Protein AF-A0AAV6C3M1-F1 (afdb_monomer)

pLDDT: mean 70.09, std 17.49, range [30.2, 96.94]

Foldseek 3Di:
DDLVVLVVCCVVCVPDDCDPVNVVVCVVDVVSVVVNVVSVVVVVVVVVDPPDDPPDVVVVVVVVVVCVVVVVDDDDPPPPDPVVVVVVVVVPDPPPVPPVVVVVVVVVVVVVVVDVVDDDDDDDDDDDDPDDDDPPVVLVVVLVVLVVVLLVLCPVPDPVVSVVVVVVLVVLVVVLVVLVVVCVVPVVPPVSVVVNVVSSVVSVVVSVVSVVVSVVVPD

Solvent-accessible surface area (backbone atoms only — not comparable to full-atom values): 13354 Å² total; per-residue (Å²): 135,53,74,68,58,51,52,50,48,54,71,77,39,77,85,52,81,83,49,74,67,56,53,56,46,44,75,73,29,68,68,61,35,52,53,53,50,51,55,50,49,51,54,56,55,59,69,70,50,74,86,68,80,75,74,59,70,66,58,55,52,50,51,49,54,51,36,42,74,71,61,77,46,74,78,81,79,78,72,78,56,73,71,63,59,56,58,57,60,65,74,65,62,85,84,68,69,70,65,60,54,56,55,52,51,56,53,50,56,59,52,51,69,56,50,80,75,55,87,78,92,86,79,83,88,82,80,74,82,80,70,80,77,71,54,73,67,58,56,48,52,53,52,53,56,51,50,56,56,51,57,57,64,42,67,83,49,60,71,68,60,48,53,50,51,54,52,57,49,53,52,54,52,50,52,48,53,51,35,53,51,51,26,70,76,38,74,86,39,64,67,45,49,51,56,40,52,52,50,51,52,52,52,53,51,52,50,52,55,53,49,54,55,53,64,70,73,74,123

Secondary structure (DSSP, 8-state):
--HHHHHHHHHH-TTS---HHHHHHHHH-HHHHHHHHHHHHHHHHHHTS----PPPHHHHHHHHHHHHHTTSS--------HHHHHHHHHTT--SSHHHHHHHHHHHHHHHHHHHTTS------------PPPPPHHHHHHHHHHHHHHHHHHGGGS-HHHHHHHHHHHHHHHHHHHHHHHHHHH-TT-HHHHHHHHHHHHHHHHHHHHHHHHHHHT--

Radius of gyration: 33.25 Å; Cα contacts (8 Å, |Δi|>4): 56; chains: 1; bounding box: 81×59×64 Å

Structure (mmCIF, N/CA/C/O backbone):
data_AF-A0AAV6C3M1-F1
#
_entry.id   AF-A0AAV6C3M1-F1
#
loop_
_atom_site.group_PDB
_atom_site.id
_atom_site.type_symbol
_atom_site.label_atom_id
_atom_site.label_alt_id
_atom_site.label_comp_id
_atom_site.label_asym_id
_atom_site.label_entity_id
_atom_site.label_seq_id
_atom_site.pdbx_PDB_ins_code
_atom_site.Cartn_x
_atom_site.Cartn_y
_atom_site.Cartn_z
_atom_site.occupancy
_atom_site.B_iso_or_equiv
_atom_site.auth_seq_id
_atom_site.auth_comp_id
_atom_site.auth_asym_id
_atom_site.auth_atom_id
_atom_site.pdbx_PDB_model_num
ATOM 1 N N . MET A 1 1 ? -10.739 16.816 27.706 1.00 87.69 1 MET A N 1
ATOM 2 C CA . MET A 1 1 ? -10.634 16.807 26.234 1.00 87.69 1 MET A CA 1
ATOM 3 C C . MET A 1 1 ? -11.999 16.916 25.587 1.00 87.69 1 MET A C 1
ATOM 5 O O . MET A 1 1 ? -12.980 16.420 26.148 1.00 87.69 1 MET A O 1
ATOM 9 N N . SER A 1 2 ? -12.044 17.543 24.417 1.00 93.38 2 SER A N 1
ATOM 10 C CA . SER A 1 2 ? -13.239 17.580 23.564 1.00 93.38 2 SER A CA 1
ATOM 11 C C . SER A 1 2 ? -13.333 16.339 22.661 1.00 93.38 2 SER A C 1
ATOM 13 O O . SER A 1 2 ? -12.335 15.660 22.430 1.00 93.38 2 SER A O 1
ATOM 15 N N . CYS A 1 3 ? -14.517 16.048 22.108 1.00 94.31 3 CYS A N 1
ATOM 16 C CA . CYS A 1 3 ? -14.676 14.944 21.151 1.00 94.31 3 CYS A CA 1
ATOM 17 C C . CYS A 1 3 ? -13.840 15.154 19.878 1.00 94.31 3 CYS A C 1
ATOM 19 O O . CYS A 1 3 ? -13.324 14.196 19.317 1.00 94.31 3 CYS A O 1
ATOM 21 N N . HIS A 1 4 ? -13.710 16.400 19.410 1.00 94.69 4 HIS A N 1
ATOM 22 C CA . HIS A 1 4 ? -12.916 16.714 18.219 1.00 94.69 4 HIS A CA 1
ATOM 23 C C . HIS A 1 4 ? -11.427 16.427 18.444 1.00 94.69 4 HIS A C 1
ATOM 25 O O . HIS A 1 4 ? -10.781 15.787 17.622 1.00 94.69 4 HIS A O 1
ATOM 31 N N . GLU A 1 5 ? -10.913 16.839 19.599 1.00 92.62 5 GLU A N 1
ATOM 32 C CA . GLU A 1 5 ? -9.534 16.592 20.014 1.00 92.62 5 GLU A CA 1
ATOM 33 C C . GLU A 1 5 ? -9.231 15.093 20.117 1.00 92.62 5 GLU A C 1
ATOM 35 O O . GLU A 1 5 ? -8.238 14.632 19.560 1.00 92.62 5 GLU A O 1
ATOM 40 N N . LEU A 1 6 ? -10.131 14.308 20.721 1.00 92.31 6 LEU A N 1
ATOM 41 C CA . LEU A 1 6 ? -9.971 12.856 20.779 1.00 92.31 6 LEU A CA 1
ATOM 42 C C . LEU A 1 6 ? -9.975 12.212 19.385 1.00 92.31 6 LEU A C 1
ATOM 44 O O . LEU A 1 6 ? -9.141 11.355 19.108 1.00 92.31 6 LEU A O 1
ATOM 48 N N . LYS A 1 7 ? -10.890 12.620 18.499 1.00 92.06 7 LYS A N 1
ATOM 49 C CA . LYS A 1 7 ? -10.949 12.103 17.121 1.00 92.06 7 LYS A CA 1
ATOM 50 C C . LYS A 1 7 ? -9.660 12.388 16.348 1.00 92.06 7 LYS A C 1
ATOM 52 O O . LYS A 1 7 ? -9.195 11.518 15.613 1.00 92.06 7 LYS A O 1
ATOM 57 N N . ASN A 1 8 ? -9.067 13.566 16.544 1.00 91.62 8 ASN A N 1
ATOM 58 C CA . ASN A 1 8 ? -7.784 13.911 15.932 1.00 91.62 8 ASN A CA 1
ATOM 59 C C . ASN A 1 8 ? -6.653 13.023 16.462 1.00 91.62 8 ASN A C 1
ATOM 61 O O . ASN A 1 8 ? -5.884 12.506 15.656 1.00 91.62 8 ASN A O 1
ATOM 65 N N . ILE A 1 9 ? -6.592 12.796 17.780 1.00 91.00 9 ILE A N 1
ATOM 66 C CA . ILE A 1 9 ? -5.599 11.898 18.395 1.00 91.00 9 ILE A CA 1
ATOM 67 C C . ILE A 1 9 ? -5.739 10.480 17.828 1.00 91.00 9 ILE A C 1
ATOM 69 O O . ILE A 1 9 ? -4.762 9.919 17.346 1.00 91.00 9 ILE A O 1
ATOM 73 N N . LEU A 1 10 ? -6.960 9.931 17.800 1.00 88.94 10 LEU A N 1
ATOM 74 C CA . LEU A 1 10 ? -7.223 8.586 17.271 1.00 88.94 10 LEU A CA 1
ATOM 75 C C . LEU A 1 10 ? -6.860 8.436 15.783 1.00 88.94 10 LEU A C 1
ATOM 77 O O . LEU A 1 10 ? -6.509 7.341 15.358 1.00 88.94 10 LEU A O 1
ATOM 81 N N . SER A 1 11 ? -6.949 9.514 14.997 1.00 86.12 11 SER A N 1
ATOM 82 C CA . SER A 1 11 ? -6.646 9.485 13.558 1.00 86.12 11 SER A CA 1
ATOM 83 C C . SER A 1 11 ? -5.152 9.639 13.255 1.00 86.12 11 SER A C 1
ATOM 85 O O . SER A 1 11 ? -4.669 9.055 12.291 1.00 86.12 11 SER A O 1
ATOM 87 N N . GLN A 1 12 ? -4.426 10.443 14.040 1.00 86.75 12 GLN A N 1
ATOM 88 C CA . GLN A 1 12 ? -2.993 10.694 13.831 1.00 86.75 12 GLN A CA 1
ATOM 89 C C . GLN A 1 12 ? -2.116 9.612 14.463 1.00 86.75 12 GLN A C 1
ATOM 91 O O . GLN A 1 12 ? -1.088 9.246 13.900 1.00 86.75 12 GLN A O 1
ATOM 96 N N . GLU A 1 13 ? -2.528 9.093 15.619 1.00 83.88 13 GLU A N 1
ATOM 97 C CA . GLU A 1 13 ? -1.772 8.110 16.391 1.00 83.88 13 GLU A CA 1
ATOM 98 C C . GLU A 1 13 ? -2.655 6.895 16.725 1.00 83.88 13 GLU A C 1
ATOM 100 O O . GLU A 1 13 ? -2.994 6.671 17.891 1.00 83.88 13 GLU A O 1
ATOM 105 N N . PRO A 1 14 ? -3.025 6.067 15.728 1.00 71.38 14 PRO A N 1
ATOM 106 C CA . PRO A 1 14 ? -3.835 4.866 15.962 1.00 71.38 14 PRO A CA 1
ATOM 107 C C . PRO A 1 14 ? -3.131 3.838 16.871 1.00 71.38 14 PRO A C 1
ATOM 109 O O . PRO A 1 14 ? -3.787 3.016 17.513 1.00 71.38 14 PRO A O 1
ATOM 112 N N . ASP A 1 15 ? -1.798 3.913 16.950 1.00 72.12 15 ASP A N 1
ATOM 113 C CA . ASP A 1 15 ? -0.928 3.080 17.788 1.00 72.12 15 ASP A CA 1
ATOM 114 C C . ASP A 1 15 ? -0.424 3.790 19.049 1.00 72.12 15 ASP A C 1
ATOM 116 O O . ASP A 1 15 ? 0.362 3.227 19.815 1.00 72.12 15 ASP A O 1
ATOM 120 N N . GLY A 1 16 ? -0.858 5.033 19.267 1.00 76.38 16 GLY A N 1
ATOM 121 C CA . GLY A 1 16 ? -0.428 5.838 20.398 1.00 76.38 16 GLY A CA 1
ATOM 122 C C . GLY A 1 16 ? -0.811 5.203 21.735 1.00 76.38 16 GLY A C 1
ATOM 123 O O . GLY A 1 16 ? -1.853 4.559 21.889 1.00 76.38 16 GLY A O 1
ATOM 124 N N . ALA A 1 17 ? 0.028 5.409 22.751 1.00 75.56 17 ALA A N 1
ATOM 125 C CA . ALA A 1 17 ? -0.286 4.966 24.101 1.00 75.56 17 ALA A CA 1
ATOM 126 C C . ALA A 1 17 ? -1.555 5.677 24.603 1.00 75.56 17 ALA A C 1
ATOM 128 O O . ALA A 1 17 ? -1.580 6.900 24.745 1.00 75.56 17 ALA A O 1
ATOM 129 N N . MET A 1 18 ? -2.608 4.914 24.924 1.00 79.06 18 MET A N 1
ATOM 130 C CA . MET A 1 18 ? -3.839 5.493 25.468 1.00 79.06 18 MET A CA 1
ATOM 131 C C . MET A 1 18 ? -3.563 6.173 26.809 1.00 79.06 18 MET A C 1
ATOM 133 O O . MET A 1 18 ? -3.352 5.502 27.826 1.00 79.06 18 MET A O 1
ATOM 137 N N . THR A 1 19 ? -3.594 7.503 26.820 1.00 88.56 19 THR A N 1
ATOM 138 C CA . THR A 1 19 ? -3.422 8.302 28.035 1.00 88.56 19 THR A CA 1
ATOM 139 C C . THR A 1 19 ? -4.628 8.146 28.966 1.00 88.56 19 THR A C 1
ATOM 141 O O . THR A 1 19 ? -5.719 7.725 28.568 1.00 88.56 19 THR A O 1
ATOM 144 N N . MET A 1 20 ? -4.455 8.486 30.246 1.00 87.88 20 MET A N 1
ATOM 145 C CA . MET A 1 20 ? -5.546 8.413 31.227 1.00 87.88 20 MET A CA 1
ATOM 146 C C . MET A 1 20 ? -6.716 9.338 30.861 1.00 87.88 20 MET A C 1
ATOM 148 O O . MET A 1 20 ? -7.871 9.010 31.124 1.00 87.88 20 MET A O 1
ATOM 152 N N . GLU A 1 21 ? -6.429 10.476 30.232 1.00 89.06 21 GLU A N 1
ATOM 153 C CA . GLU A 1 21 ? -7.452 11.416 29.784 1.00 89.06 21 GLU A CA 1
ATOM 154 C C . GLU A 1 21 ? -8.320 10.817 28.671 1.00 89.06 21 GLU A C 1
ATOM 156 O O . GLU A 1 21 ? -9.540 10.991 28.694 1.00 89.06 21 GLU A O 1
ATOM 161 N N . VAL A 1 22 ? -7.711 10.072 27.736 1.00 90.75 22 VAL A N 1
ATOM 162 C CA . VAL A 1 22 ? -8.424 9.408 26.629 1.00 90.75 22 VAL A CA 1
ATOM 163 C C . VAL A 1 22 ? -9.400 8.377 27.182 1.00 90.75 22 VAL A C 1
ATOM 165 O O . VAL A 1 22 ? -10.576 8.384 26.819 1.00 90.75 22 VAL A O 1
ATOM 168 N N . ARG A 1 23 ? -8.954 7.552 28.139 1.00 91.12 23 ARG A N 1
ATOM 169 C CA . ARG A 1 23 ? -9.819 6.548 28.782 1.00 91.12 23 ARG A CA 1
ATOM 170 C C . ARG A 1 23 ? -11.020 7.186 29.474 1.00 91.12 23 ARG A C 1
ATOM 172 O O . ARG A 1 23 ? -12.145 6.758 29.237 1.00 91.12 23 ARG A O 1
ATOM 179 N N . LYS A 1 24 ? -10.802 8.263 30.240 1.00 93.69 24 LYS A N 1
ATOM 180 C CA . LYS A 1 24 ? -11.894 8.998 30.902 1.00 93.69 24 LYS A CA 1
ATOM 181 C C . LYS A 1 24 ? -12.935 9.518 29.910 1.00 93.69 24 LYS A C 1
ATOM 183 O O . LYS A 1 24 ? -14.127 9.490 30.202 1.00 93.69 24 LYS A O 1
ATOM 188 N N . HIS A 1 25 ? -12.513 9.993 28.738 1.00 94.94 25 HIS A N 1
ATOM 189 C CA . HIS A 1 25 ? -13.459 10.448 27.722 1.00 94.94 25 HIS A CA 1
ATOM 190 C C . HIS A 1 25 ? -14.230 9.281 27.087 1.00 94.94 25 HIS A C 1
ATOM 192 O O . HIS A 1 25 ? -15.443 9.381 26.913 1.00 94.94 25 HIS A O 1
ATOM 198 N N . LEU A 1 26 ? -13.564 8.164 26.781 1.00 93.25 26 LEU A N 1
ATOM 199 C CA . LEU A 1 26 ? -14.212 6.969 26.220 1.00 93.25 26 LEU A CA 1
ATOM 200 C C . LEU A 1 26 ? -15.230 6.338 27.189 1.00 93.25 26 LEU A C 1
ATOM 202 O O . LEU A 1 26 ? -16.246 5.786 26.758 1.00 93.25 26 LEU A O 1
ATOM 206 N N . GLU A 1 27 ? -15.011 6.455 28.498 1.00 94.81 27 GLU A N 1
ATOM 207 C CA . GLU A 1 27 ? -15.988 6.066 29.525 1.00 94.81 27 GLU A CA 1
ATOM 208 C C . GLU A 1 27 ? -17.232 6.972 29.514 1.00 94.81 27 GLU A C 1
ATOM 210 O O . GLU A 1 27 ? -18.347 6.486 29.710 1.00 94.81 27 GLU A O 1
ATOM 215 N N . GLY A 1 28 ? -17.067 8.265 29.217 1.00 94.81 28 GLY A N 1
ATOM 216 C CA . GLY A 1 28 ? -18.144 9.261 29.238 1.00 94.81 28 GLY A CA 1
ATOM 217 C C . GLY A 1 28 ? -18.877 9.500 27.911 1.00 94.81 28 GLY A C 1
ATOM 218 O O . GLY A 1 28 ? -19.977 10.045 27.928 1.00 94.81 28 GLY A O 1
ATOM 219 N N . CYS A 1 29 ? -18.306 9.114 26.766 1.00 96.94 29 CYS A N 1
ATOM 220 C CA . CYS A 1 29 ? -18.867 9.402 25.441 1.00 96.94 29 CYS A CA 1
ATOM 221 C C . CYS A 1 29 ? -19.067 8.125 24.613 1.00 96.94 29 CYS A C 1
ATOM 223 O O . CYS A 1 29 ? -18.102 7.460 24.234 1.00 96.94 29 CYS A O 1
ATOM 225 N N . ALA A 1 30 ? -20.326 7.803 24.298 1.00 96.19 30 ALA A N 1
ATOM 226 C CA . ALA A 1 30 ? -20.678 6.619 23.514 1.00 96.19 30 ALA A CA 1
ATOM 227 C C . ALA A 1 30 ? -20.185 6.700 22.057 1.00 96.19 30 ALA A C 1
ATOM 229 O O . ALA A 1 30 ? -19.631 5.725 21.557 1.00 96.19 30 ALA A O 1
ATOM 230 N N . ASP A 1 31 ? -20.303 7.861 21.406 1.00 95.38 31 ASP A N 1
ATOM 231 C CA . ASP A 1 31 ? -19.906 8.038 20.000 1.00 95.38 31 ASP A CA 1
ATOM 232 C C . ASP A 1 31 ? -18.401 7.834 19.798 1.00 95.38 31 ASP A C 1
ATOM 234 O O . ASP A 1 31 ? -17.962 7.151 18.875 1.00 95.38 31 ASP A O 1
ATOM 238 N N . CYS A 1 32 ? -17.588 8.409 20.688 1.00 94.25 32 CYS A N 1
ATOM 239 C CA . CYS A 1 32 ? -16.139 8.245 20.636 1.00 94.25 32 CYS A CA 1
ATOM 240 C C . CYS A 1 32 ? -15.717 6.808 20.967 1.00 94.25 32 CYS A C 1
ATOM 242 O O . CYS A 1 32 ? -14.724 6.327 20.425 1.00 94.25 32 CYS A O 1
ATOM 244 N N . ARG A 1 33 ? -16.476 6.106 21.820 1.00 94.50 33 ARG A N 1
ATOM 245 C CA . ARG A 1 33 ? -16.253 4.684 22.101 1.00 94.50 33 ARG A CA 1
ATOM 246 C C . ARG A 1 33 ? -16.556 3.810 20.890 1.00 94.50 33 ARG A C 1
ATOM 248 O O . ARG A 1 33 ? -15.751 2.935 20.599 1.00 94.50 33 ARG A O 1
ATOM 255 N N . ALA A 1 34 ? -17.659 4.074 20.189 1.00 94.94 34 ALA A N 1
ATOM 256 C CA . ALA A 1 34 ? -18.008 3.377 18.953 1.00 94.94 34 ALA A CA 1
ATOM 257 C C . ALA A 1 34 ? -16.923 3.570 17.881 1.00 94.94 34 ALA A C 1
ATOM 259 O O . ALA A 1 34 ? -16.416 2.601 17.328 1.00 94.94 34 ALA A O 1
ATOM 260 N N . LEU A 1 35 ? -16.459 4.809 17.682 1.00 93.00 35 LEU A N 1
ATOM 261 C CA . LEU A 1 35 ? -15.357 5.080 16.756 1.00 93.00 35 LEU A CA 1
ATOM 262 C C . LEU A 1 35 ? -14.070 4.333 17.142 1.00 93.00 35 LEU A C 1
ATOM 264 O O . LEU A 1 35 ? -13.403 3.759 16.285 1.00 93.00 35 LEU A O 1
ATOM 268 N N . ALA A 1 36 ? -13.707 4.337 18.428 1.00 91.62 36 ALA A N 1
ATOM 269 C CA . ALA A 1 36 ? -12.521 3.629 18.900 1.00 91.62 36 ALA A CA 1
ATOM 270 C C . ALA A 1 36 ? -12.642 2.107 18.707 1.00 91.62 36 ALA A C 1
ATOM 272 O O . ALA A 1 36 ? -11.655 1.466 18.347 1.00 91.62 36 ALA A O 1
ATOM 273 N N . SER A 1 37 ? -13.833 1.528 18.909 1.00 92.12 37 SER A N 1
ATOM 274 C CA . SER A 1 37 ? -14.064 0.108 18.623 1.00 92.12 37 SER A CA 1
ATOM 275 C C . SER A 1 37 ? -13.999 -0.206 17.132 1.00 92.12 37 SER A C 1
ATOM 277 O O . SER A 1 37 ? -13.429 -1.232 16.773 1.00 92.12 37 SER A O 1
ATOM 279 N N . ASP A 1 38 ? -14.506 0.677 16.270 1.00 94.19 38 ASP A N 1
ATOM 280 C CA . ASP A 1 38 ? -14.455 0.491 14.816 1.00 94.19 38 ASP A CA 1
ATOM 281 C C . ASP A 1 38 ? -13.007 0.510 14.312 1.00 94.19 38 ASP A C 1
ATOM 283 O O . ASP A 1 38 ? -12.590 -0.377 13.569 1.00 94.19 38 ASP A O 1
ATOM 287 N N . LEU A 1 39 ? -12.199 1.468 14.780 1.00 91.81 39 LEU A N 1
ATOM 288 C CA . LEU A 1 39 ? -10.770 1.532 14.454 1.00 91.81 39 LEU A CA 1
ATOM 289 C C . LEU A 1 39 ? -10.012 0.296 14.959 1.00 91.81 39 LEU A C 1
ATOM 291 O O . LEU A 1 39 ? -9.159 -0.241 14.250 1.00 91.81 39 LEU A O 1
ATOM 295 N N . ALA A 1 40 ? -10.341 -0.192 16.159 1.00 89.88 40 ALA A N 1
ATOM 296 C CA . ALA A 1 40 ? -9.763 -1.426 16.685 1.00 89.88 40 ALA A CA 1
ATOM 297 C C . ALA A 1 40 ? -10.162 -2.654 15.847 1.00 89.88 40 ALA A C 1
ATOM 299 O O . ALA A 1 40 ? -9.321 -3.517 15.599 1.00 89.88 40 ALA A O 1
ATOM 300 N N . ALA A 1 41 ? -11.410 -2.720 15.373 1.00 92.81 41 ALA A N 1
ATOM 301 C CA . ALA A 1 41 ? -11.883 -3.792 14.501 1.00 92.81 41 ALA A CA 1
ATOM 302 C C . ALA A 1 41 ? -11.171 -3.782 13.139 1.00 92.81 41 ALA A C 1
ATOM 304 O O . ALA A 1 41 ? -10.719 -4.834 12.691 1.00 92.81 41 ALA A O 1
ATOM 305 N N . ILE A 1 42 ? -10.999 -2.605 12.522 1.00 92.25 42 ILE A N 1
ATOM 306 C CA . ILE A 1 42 ? -10.226 -2.452 11.277 1.00 92.25 42 ILE A CA 1
ATOM 307 C C . ILE A 1 42 ? -8.797 -2.947 11.487 1.00 92.25 42 ILE A C 1
ATOM 309 O O . ILE A 1 42 ? -8.307 -3.742 10.696 1.00 92.25 42 ILE A O 1
ATOM 313 N N . ARG A 1 43 ? -8.144 -2.535 12.578 1.00 89.06 43 ARG A N 1
ATOM 314 C CA . ARG A 1 43 ? -6.777 -2.965 12.888 1.00 89.06 43 ARG A CA 1
ATOM 315 C C . ARG A 1 43 ? -6.660 -4.482 13.007 1.00 89.06 43 ARG A C 1
ATOM 317 O O . ARG A 1 43 ? -5.718 -5.050 12.468 1.00 89.06 43 ARG A O 1
ATOM 324 N N . LEU A 1 44 ? -7.582 -5.120 13.726 1.00 91.19 44 LEU A N 1
ATOM 325 C CA . LEU A 1 44 ? -7.586 -6.575 13.867 1.00 91.19 44 LEU A CA 1
ATOM 326 C C . LEU A 1 44 ? -7.766 -7.255 12.507 1.00 91.19 44 LEU A C 1
ATOM 328 O O . LEU A 1 44 ? -6.990 -8.144 12.183 1.00 91.19 44 LEU A O 1
ATOM 332 N N . ALA A 1 45 ? -8.701 -6.775 11.683 1.00 92.88 45 ALA A N 1
ATOM 333 C CA . ALA A 1 45 ? -8.893 -7.292 10.330 1.00 92.88 45 ALA A CA 1
ATOM 334 C C . ALA A 1 45 ? -7.655 -7.088 9.437 1.00 92.88 45 ALA A C 1
ATOM 336 O O . ALA A 1 45 ? -7.333 -7.953 8.628 1.00 92.88 45 ALA A O 1
ATOM 337 N N . SER A 1 46 ? -6.927 -5.979 9.602 1.00 91.00 46 SER A N 1
ATOM 338 C CA . SER A 1 46 ? -5.690 -5.724 8.860 1.00 91.00 46 SER A CA 1
ATOM 339 C C . SER A 1 46 ? -4.559 -6.689 9.219 1.00 91.00 46 SER A C 1
ATOM 341 O O . SER A 1 46 ? -3.692 -6.923 8.386 1.00 91.00 46 SER A O 1
ATOM 343 N N . LEU A 1 47 ? -4.543 -7.248 10.434 1.00 88.94 47 LEU A N 1
ATOM 344 C CA . LEU A 1 47 ? -3.547 -8.254 10.828 1.00 88.94 47 LEU A CA 1
ATOM 345 C C . LEU A 1 47 ? -3.794 -9.614 10.164 1.00 88.94 47 LEU A C 1
ATOM 347 O O . LEU A 1 47 ? -2.851 -10.384 10.008 1.00 88.94 47 LEU A O 1
ATOM 351 N N . ASP A 1 48 ? -5.037 -9.885 9.763 1.00 89.31 48 ASP A N 1
ATOM 352 C CA . ASP A 1 48 ? -5.422 -11.099 9.039 1.00 89.31 48 ASP A CA 1
ATOM 353 C C . ASP A 1 48 ? -5.206 -10.972 7.521 1.00 89.31 48 ASP A C 1
ATOM 355 O O . ASP A 1 48 ? -5.415 -11.938 6.779 1.00 89.31 48 ASP A O 1
ATOM 359 N N . LEU A 1 49 ? -4.787 -9.795 7.034 1.00 88.19 49 LEU A N 1
ATOM 360 C CA . LEU A 1 49 ? -4.415 -9.635 5.635 1.00 88.19 49 LEU A CA 1
ATOM 361 C C . LEU A 1 49 ? -3.198 -10.522 5.338 1.00 88.19 49 LEU A C 1
ATOM 363 O O . LEU A 1 49 ? -2.233 -10.523 6.109 1.00 88.19 49 LEU A O 1
ATOM 367 N N . PRO A 1 50 ? -3.220 -11.283 4.228 1.00 81.75 50 PRO A N 1
ATOM 368 C CA . PRO A 1 50 ? -2.047 -12.033 3.813 1.00 81.75 50 PRO A CA 1
ATOM 369 C C . PRO A 1 50 ? -0.879 -11.062 3.639 1.00 81.75 50 PRO A C 1
ATOM 371 O O . PRO A 1 50 ? -1.082 -9.924 3.216 1.00 81.75 50 PRO A O 1
ATOM 374 N N . ALA A 1 51 ? 0.334 -11.516 3.961 1.00 76.06 51 ALA A N 1
ATOM 375 C CA . ALA A 1 51 ? 1.536 -10.755 3.659 1.00 76.06 51 ALA A CA 1
ATOM 376 C C . ALA A 1 51 ? 1.547 -10.480 2.151 1.00 76.06 51 ALA A C 1
ATOM 378 O O . ALA A 1 51 ? 1.728 -11.394 1.347 1.00 76.06 51 ALA A O 1
ATOM 379 N N . GLU A 1 52 ? 1.250 -9.237 1.786 1.00 73.12 52 GLU A N 1
ATOM 380 C CA . GLU A 1 52 ? 1.288 -8.791 0.406 1.00 73.12 52 GLU A CA 1
ATOM 381 C C . GLU A 1 52 ? 2.723 -8.960 -0.098 1.00 73.12 52 GLU A C 1
ATOM 383 O O . GLU A 1 52 ? 3.686 -8.756 0.646 1.00 73.12 52 GLU A O 1
ATOM 388 N N . GLU A 1 53 ? 2.865 -9.426 -1.334 1.00 73.69 53 GLU A N 1
ATOM 389 C CA . GLU A 1 53 ? 4.163 -9.755 -1.910 1.00 73.69 53 GLU A CA 1
ATOM 390 C C . GLU A 1 53 ? 5.032 -8.492 -1.919 1.00 73.69 53 GLU A C 1
ATOM 392 O O . GLU A 1 53 ? 4.682 -7.490 -2.549 1.00 73.69 53 GLU A O 1
ATOM 397 N N . GLU A 1 54 ? 6.135 -8.502 -1.160 1.00 78.56 54 GLU A N 1
ATOM 398 C CA . GLU A 1 54 ? 6.975 -7.314 -1.044 1.00 78.56 54 GLU A CA 1
ATOM 399 C C . GLU A 1 54 ? 7.448 -6.883 -2.438 1.00 78.56 54 GLU A C 1
ATOM 401 O O . GLU A 1 54 ? 7.922 -7.712 -3.227 1.00 78.56 54 GLU A O 1
ATOM 406 N N . PRO A 1 55 ? 7.358 -5.582 -2.768 1.00 82.50 55 PRO A N 1
ATOM 407 C CA . PRO A 1 55 ? 7.798 -5.121 -4.067 1.00 82.50 55 PRO A CA 1
ATOM 408 C C . PRO A 1 55 ? 9.286 -5.431 -4.240 1.00 82.50 55 PRO A C 1
ATOM 410 O O . PRO A 1 55 ? 10.095 -5.250 -3.327 1.00 82.50 55 PRO A O 1
ATOM 413 N N . HIS A 1 56 ? 9.649 -5.893 -5.440 1.00 84.00 56 HIS A N 1
ATOM 414 C CA . HIS A 1 56 ? 11.012 -6.305 -5.770 1.00 84.00 56 HIS A CA 1
ATOM 415 C C . HIS A 1 56 ? 12.035 -5.244 -5.333 1.00 84.00 56 HIS A C 1
ATOM 417 O O . HIS A 1 56 ? 11.824 -4.052 -5.567 1.00 84.00 56 HIS A O 1
ATOM 423 N N . GLY A 1 57 ? 13.186 -5.656 -4.786 1.00 83.88 57 GLY A N 1
ATOM 424 C CA . GLY A 1 57 ? 14.165 -4.753 -4.149 1.00 83.88 57 GLY A CA 1
ATOM 425 C C . GLY A 1 57 ? 14.635 -3.560 -5.001 1.00 83.88 57 GLY A C 1
ATOM 426 O O . GLY A 1 57 ? 15.045 -2.533 -4.468 1.00 83.88 57 GLY A O 1
ATOM 427 N N . ARG A 1 58 ? 14.495 -3.642 -6.330 1.00 86.06 58 ARG A N 1
ATOM 428 C CA . ARG A 1 58 ? 14.742 -2.536 -7.276 1.00 86.06 58 ARG A CA 1
ATOM 429 C C . ARG A 1 58 ? 13.813 -1.332 -7.069 1.00 86.06 58 ARG A C 1
ATOM 431 O O . ARG A 1 58 ? 14.247 -0.195 -7.231 1.00 86.06 58 ARG A O 1
ATOM 438 N N . VAL A 1 59 ? 12.554 -1.571 -6.697 1.00 93.38 59 VAL A N 1
ATOM 439 C CA . VAL A 1 59 ? 11.571 -0.517 -6.403 1.00 93.38 59 VAL A CA 1
ATOM 440 C C . VAL A 1 59 ? 12.024 0.257 -5.170 1.00 93.38 59 VAL A C 1
ATOM 442 O O . VAL A 1 59 ? 12.118 1.481 -5.215 1.00 93.38 59 VAL A O 1
ATOM 445 N N . TRP A 1 60 ? 12.426 -0.457 -4.117 1.00 92.25 60 TRP A N 1
ATOM 446 C CA . TRP A 1 60 ? 12.973 0.151 -2.907 1.00 92.25 60 TRP A CA 1
ATOM 447 C C . TRP A 1 60 ? 14.283 0.897 -3.148 1.00 92.25 60 TRP A C 1
ATOM 449 O O . TRP A 1 60 ? 14.450 2.006 -2.643 1.00 92.25 60 TRP A O 1
ATOM 459 N N . ALA A 1 61 ? 15.184 0.345 -3.964 1.00 90.75 61 ALA A N 1
ATOM 460 C CA . ALA A 1 61 ? 16.421 1.025 -4.341 1.00 90.75 61 ALA A CA 1
ATOM 461 C C . ALA A 1 61 ? 16.142 2.350 -5.071 1.00 90.75 61 ALA A C 1
ATOM 463 O O . ALA A 1 61 ? 16.746 3.371 -4.750 1.00 90.75 61 ALA A O 1
ATOM 464 N N . ARG A 1 62 ? 15.181 2.365 -6.005 1.00 92.94 62 ARG A N 1
ATOM 465 C CA . ARG A 1 62 ? 14.776 3.588 -6.712 1.00 92.94 62 ARG A CA 1
ATOM 466 C C . ARG A 1 62 ? 14.145 4.617 -5.775 1.00 92.94 62 ARG A C 1
ATOM 468 O O . ARG A 1 62 ? 14.498 5.789 -5.859 1.00 92.94 62 ARG A O 1
ATOM 475 N N . ILE A 1 63 ? 13.245 4.187 -4.887 1.00 93.12 63 ILE A N 1
ATOM 476 C CA . ILE A 1 63 ? 12.625 5.065 -3.883 1.00 93.12 63 ILE A CA 1
ATOM 477 C C . ILE A 1 63 ? 13.706 5.681 -2.994 1.00 93.12 63 ILE A C 1
ATOM 479 O O . ILE A 1 63 ? 13.710 6.890 -2.786 1.00 93.12 63 ILE A O 1
ATOM 483 N N . ARG A 1 64 ? 14.664 4.876 -2.522 1.00 91.19 64 ARG A N 1
ATOM 484 C CA . ARG A 1 64 ? 15.776 5.363 -1.703 1.00 91.19 64 ARG A CA 1
ATOM 485 C C . ARG A 1 64 ? 16.596 6.428 -2.429 1.00 91.19 64 ARG A C 1
ATOM 487 O O . ARG A 1 64 ? 16.785 7.505 -1.876 1.00 91.19 64 ARG A O 1
ATOM 494 N N . LEU A 1 65 ? 17.023 6.153 -3.661 1.00 91.50 65 LEU A N 1
ATOM 495 C CA . LEU A 1 65 ? 17.793 7.112 -4.460 1.00 91.50 65 LEU A CA 1
ATOM 496 C C . LEU A 1 65 ? 17.026 8.421 -4.677 1.00 91.50 65 LEU A C 1
ATOM 498 O O . LEU A 1 65 ? 17.607 9.502 -4.618 1.00 91.50 65 LEU A O 1
ATOM 502 N N . GLN A 1 66 ? 15.714 8.335 -4.903 1.00 92.56 66 GLN A N 1
ATOM 503 C CA . GLN A 1 66 ? 14.877 9.519 -5.062 1.00 92.56 66 GLN A CA 1
ATOM 504 C C . GLN A 1 66 ? 14.778 10.326 -3.759 1.00 92.56 66 GLN A C 1
ATOM 506 O O . GLN A 1 66 ? 14.931 11.543 -3.781 1.00 92.56 66 GLN A O 1
ATOM 511 N N . LEU A 1 67 ? 14.604 9.661 -2.617 1.00 93.50 67 LEU A N 1
ATOM 512 C CA . LEU A 1 67 ? 14.545 10.319 -1.310 1.00 93.50 67 LEU A CA 1
ATOM 513 C C . LEU A 1 67 ? 15.888 10.937 -0.883 1.00 93.50 67 LEU A C 1
ATOM 515 O O . LEU A 1 67 ? 15.905 11.959 -0.194 1.00 93.50 67 LEU A O 1
ATOM 519 N N . GLU A 1 68 ? 17.011 10.342 -1.290 1.00 92.19 68 GLU A N 1
ATOM 520 C CA . GLU A 1 68 ? 18.352 10.917 -1.122 1.00 92.19 68 GLU A CA 1
ATOM 521 C C . GLU A 1 68 ? 18.531 12.166 -2.001 1.00 92.19 68 GLU A C 1
ATOM 523 O O . GLU A 1 68 ? 19.022 13.189 -1.522 1.00 92.19 68 GLU A O 1
ATOM 528 N N . ALA A 1 69 ? 18.063 12.128 -3.255 1.00 88.88 69 ALA A N 1
ATOM 529 C CA . ALA A 1 69 ? 18.092 13.278 -4.163 1.00 88.88 69 ALA A CA 1
ATOM 530 C C . ALA A 1 69 ? 17.195 14.437 -3.688 1.00 88.88 69 ALA A C 1
ATOM 532 O O . ALA A 1 69 ? 17.561 15.604 -3.826 1.00 88.88 69 ALA A O 1
ATOM 533 N N . GLU A 1 70 ? 16.046 14.123 -3.086 1.00 90.25 70 GLU A N 1
ATOM 534 C CA . GLU A 1 70 ? 15.144 15.094 -2.450 1.00 90.25 70 GLU A CA 1
ATOM 535 C C . GLU A 1 70 ? 15.675 15.591 -1.088 1.00 90.25 70 GLU A C 1
ATOM 537 O O . GLU A 1 70 ? 15.117 16.515 -0.493 1.00 90.25 70 GLU A O 1
ATOM 542 N N . GLY A 1 71 ? 16.771 15.010 -0.583 1.00 85.44 71 GLY A N 1
ATOM 543 C CA . GLY A 1 71 ? 17.409 15.395 0.678 1.00 85.44 71 GLY A CA 1
ATOM 544 C C . GLY A 1 71 ? 16.607 15.029 1.932 1.00 85.44 71 GLY A C 1
ATOM 545 O O . GLY A 1 71 ? 16.929 15.514 3.024 1.00 85.44 71 GLY A O 1
ATOM 546 N N . LEU A 1 72 ? 15.580 14.187 1.781 1.00 83.56 72 LEU A N 1
ATOM 547 C CA . LEU A 1 72 ? 14.725 13.674 2.855 1.00 83.56 72 LEU A CA 1
ATOM 548 C C . LEU A 1 72 ? 15.436 12.585 3.664 1.00 83.56 72 LEU A C 1
ATOM 550 O O . LEU A 1 72 ? 15.230 12.475 4.872 1.00 83.56 72 LEU A O 1
ATOM 554 N N . ILE A 1 73 ? 16.318 11.824 3.012 1.00 78.06 73 ILE A N 1
ATOM 555 C CA . ILE A 1 73 ? 17.221 10.876 3.662 1.00 78.06 73 ILE A CA 1
ATOM 556 C C . ILE A 1 73 ? 18.637 11.441 3.579 1.00 78.06 73 ILE A C 1
ATOM 558 O O . ILE A 1 73 ? 19.208 11.575 2.501 1.00 78.06 73 ILE A O 1
ATOM 562 N N . ARG A 1 74 ? 19.221 11.773 4.735 1.00 73.06 74 ARG A N 1
ATOM 563 C CA . ARG A 1 74 ? 20.666 12.001 4.854 1.00 73.06 74 ARG A CA 1
ATOM 564 C C . ARG A 1 74 ? 21.310 10.724 5.334 1.00 73.06 74 ARG A C 1
ATOM 566 O O . ARG A 1 74 ? 20.986 10.241 6.418 1.00 73.06 74 ARG A O 1
ATOM 573 N N . GLU A 1 75 ? 22.258 10.216 4.562 1.00 64.38 75 GLU A N 1
ATOM 574 C CA . GLU A 1 75 ? 23.152 9.200 5.087 1.00 64.38 75 GLU A CA 1
ATOM 575 C C . GLU A 1 75 ? 23.925 9.777 6.277 1.00 64.38 75 GLU A C 1
ATOM 577 O O . GLU A 1 75 ? 24.412 10.915 6.211 1.00 64.38 75 GLU A O 1
ATOM 582 N N . PRO A 1 76 ? 24.002 9.038 7.399 1.00 61.31 76 PRO A N 1
ATOM 583 C CA . PRO A 1 76 ? 24.817 9.452 8.521 1.00 61.31 76 PRO A CA 1
ATOM 584 C C . PRO A 1 76 ? 26.252 9.523 8.014 1.00 61.31 76 PRO A C 1
ATOM 586 O O . PRO A 1 76 ? 26.860 8.510 7.674 1.00 61.31 76 PRO A O 1
ATOM 589 N N . GLN A 1 77 ? 26.775 10.741 7.928 1.00 55.03 77 GLN A N 1
ATOM 590 C CA . GLN A 1 77 ? 28.155 10.987 7.556 1.00 55.03 77 GLN A CA 1
ATOM 591 C C . GLN A 1 77 ? 29.009 10.332 8.642 1.00 55.03 77 GLN A C 1
ATOM 593 O O . GLN A 1 77 ? 29.126 10.846 9.754 1.00 55.03 77 GLN A O 1
ATOM 598 N N . PHE A 1 78 ? 29.524 9.133 8.365 1.00 55.88 78 PHE A N 1
ATOM 599 C CA . PHE A 1 78 ? 30.465 8.469 9.249 1.00 55.88 78 PHE A CA 1
ATOM 600 C C . PHE A 1 78 ? 31.764 9.262 9.171 1.00 55.88 78 PHE A C 1
ATOM 602 O O . PHE A 1 78 ? 32.621 8.981 8.336 1.00 55.88 78 PHE A O 1
ATOM 609 N N . GLU A 1 79 ? 31.895 10.288 10.008 1.00 55.84 79 GLU A N 1
ATOM 610 C CA . GLU A 1 79 ? 33.165 10.973 10.181 1.00 55.84 79 GLU A CA 1
ATOM 611 C C . GLU A 1 79 ? 34.156 9.958 10.767 1.00 55.84 79 GLU A C 1
ATOM 613 O O . GLU A 1 79 ? 33.957 9.464 11.888 1.00 55.84 79 GLU A O 1
ATOM 618 N N . PRO A 1 80 ? 35.206 9.566 10.023 1.00 53.19 80 PRO A N 1
ATOM 619 C CA . PRO A 1 80 ? 36.174 8.626 10.542 1.00 53.19 80 PRO A CA 1
ATOM 620 C C . PRO A 1 80 ? 36.895 9.288 11.716 1.00 53.19 80 PRO A C 1
ATOM 622 O O . PRO A 1 80 ? 37.725 10.176 11.541 1.00 53.19 80 PRO A O 1
ATOM 625 N N . SER A 1 81 ? 36.580 8.834 12.931 1.00 60.12 81 SER A N 1
ATOM 626 C CA . SER A 1 81 ? 37.302 9.230 14.139 1.00 60.12 81 SER A CA 1
ATOM 627 C C . SER A 1 81 ? 38.818 9.073 13.913 1.00 60.12 81 SER A C 1
ATOM 629 O O . SER A 1 81 ? 39.268 7.981 13.529 1.00 60.12 81 SER A O 1
ATOM 631 N N . PRO A 1 82 ? 39.628 10.118 14.182 1.00 59.19 82 PRO A N 1
ATOM 632 C CA . PRO A 1 82 ? 41.068 10.111 13.911 1.00 59.19 82 PRO A CA 1
ATOM 633 C C . PRO A 1 82 ? 41.821 9.012 14.682 1.00 59.19 82 PRO A C 1
ATOM 635 O O . PRO A 1 82 ? 42.909 8.602 14.279 1.00 59.19 82 PRO A O 1
ATOM 638 N N . GLN A 1 83 ? 41.226 8.454 15.744 1.00 61.69 83 GLN A N 1
ATOM 639 C CA . GLN A 1 83 ? 41.802 7.339 16.501 1.00 61.69 83 GLN A CA 1
ATOM 640 C C . GLN A 1 83 ? 41.814 6.011 15.724 1.00 61.69 83 GLN A C 1
ATOM 642 O O . GLN A 1 83 ? 42.721 5.202 15.930 1.00 61.69 83 GLN A O 1
ATOM 647 N N . ARG A 1 84 ? 40.864 5.764 14.805 1.00 57.53 84 ARG A N 1
ATOM 648 C CA . ARG A 1 84 ? 40.818 4.492 14.048 1.00 57.53 84 ARG A CA 1
ATOM 649 C C . ARG A 1 84 ? 41.818 4.448 12.889 1.00 57.53 84 ARG A C 1
ATOM 651 O O . ARG A 1 84 ? 42.288 3.369 12.533 1.00 57.53 84 ARG A O 1
ATOM 658 N N . VAL A 1 85 ? 42.191 5.604 12.336 1.00 59.88 85 VAL A N 1
ATOM 659 C CA . VAL A 1 85 ? 43.212 5.706 11.275 1.00 59.88 85 VAL A CA 1
ATOM 660 C C . VAL A 1 85 ? 44.614 5.425 11.836 1.00 59.88 85 VAL A C 1
ATOM 662 O O . VAL A 1 85 ? 45.399 4.721 11.200 1.00 59.88 85 VAL A O 1
ATOM 665 N N . ALA A 1 86 ? 44.900 5.870 13.066 1.00 60.69 86 ALA A N 1
ATOM 666 C CA . ALA A 1 86 ? 46.185 5.639 13.733 1.00 60.69 86 ALA A CA 1
ATOM 667 C C . ALA A 1 86 ? 46.464 4.150 14.028 1.00 60.69 86 ALA A C 1
ATOM 669 O O . ALA A 1 86 ? 47.594 3.685 13.880 1.00 60.69 86 ALA A O 1
ATOM 670 N N . LEU A 1 87 ? 45.438 3.367 14.391 1.00 59.91 87 LEU A N 1
ATOM 671 C CA . LEU A 1 87 ? 45.610 1.933 14.663 1.00 59.91 87 LEU A CA 1
ATOM 672 C C . LEU A 1 87 ? 45.924 1.133 13.385 1.00 59.91 87 LEU A C 1
ATOM 674 O O . LEU A 1 87 ? 46.714 0.188 13.409 1.00 59.91 87 LEU A O 1
ATOM 678 N N . ARG A 1 88 ? 45.340 1.541 12.250 1.00 59.06 88 ARG A N 1
ATOM 679 C CA . ARG A 1 88 ? 45.550 0.901 10.944 1.00 59.06 88 ARG A CA 1
ATOM 680 C C . ARG A 1 88 ? 46.954 1.165 10.389 1.00 59.06 88 ARG A C 1
ATOM 682 O O . ARG A 1 88 ? 47.514 0.276 9.753 1.00 59.06 88 ARG A O 1
ATOM 689 N N . SER A 1 89 ? 47.558 2.325 10.671 1.00 59.72 89 SER A N 1
ATOM 690 C CA . SER A 1 89 ? 48.936 2.618 10.242 1.00 59.72 89 SER A CA 1
ATOM 691 C C . SER A 1 89 ? 49.993 1.862 11.059 1.00 59.72 89 SER A C 1
ATOM 693 O O . SER A 1 89 ? 51.088 1.608 10.559 1.00 59.72 89 SER A O 1
ATOM 695 N N . LEU A 1 90 ? 49.677 1.461 12.298 1.00 58.56 90 LEU A N 1
ATOM 696 C CA . LEU A 1 90 ? 50.592 0.687 13.143 1.00 58.56 90 LEU A CA 1
ATOM 697 C C . LEU A 1 90 ? 50.719 -0.773 12.672 1.00 58.56 90 LEU A C 1
ATOM 699 O O . LEU A 1 90 ? 51.804 -1.349 12.741 1.00 58.56 90 LEU A O 1
ATOM 703 N N . PHE A 1 91 ? 49.641 -1.335 12.116 1.00 58.41 91 PHE A N 1
ATOM 704 C CA . PHE A 1 91 ? 49.610 -2.682 11.529 1.00 58.41 91 PHE A CA 1
ATOM 705 C C . PHE A 1 91 ? 50.185 -2.769 10.102 1.00 58.41 91 PHE A C 1
ATOM 707 O O . PHE A 1 91 ? 50.358 -3.870 9.589 1.00 58.41 91 PHE A O 1
ATOM 714 N N . GLN A 1 92 ? 50.524 -1.640 9.464 1.00 58.03 92 GLN A N 1
ATOM 715 C CA . GLN A 1 92 ? 51.146 -1.602 8.130 1.00 58.03 92 GLN A CA 1
ATOM 716 C C . GLN A 1 92 ? 52.680 -1.481 8.148 1.00 58.03 92 GLN A C 1
ATOM 718 O O . GLN A 1 92 ? 53.291 -1.250 7.107 1.00 58.03 92 GLN A O 1
ATOM 723 N N . ARG A 1 93 ? 53.342 -1.667 9.300 1.00 54.66 93 ARG A N 1
ATOM 724 C CA . ARG A 1 93 ? 54.812 -1.733 9.345 1.00 54.66 93 ARG A CA 1
ATOM 725 C C . ARG A 1 93 ? 55.303 -3.079 8.776 1.00 54.66 93 ARG A C 1
ATOM 727 O O . ARG A 1 93 ? 55.049 -4.114 9.393 1.00 54.66 93 ARG A O 1
ATOM 734 N N . PRO A 1 94 ? 56.053 -3.106 7.656 1.00 52.44 94 PRO A N 1
ATOM 735 C CA . PRO A 1 94 ? 56.456 -4.332 6.963 1.00 52.44 94 PRO A CA 1
ATOM 736 C C . PRO A 1 94 ? 57.706 -4.966 7.601 1.00 52.44 94 PRO A C 1
ATOM 738 O O . PRO A 1 94 ? 58.658 -5.312 6.913 1.00 52.44 94 PRO A O 1
ATOM 741 N N . ALA A 1 95 ? 57.734 -5.103 8.930 1.00 56.44 95 ALA A N 1
ATOM 742 C CA . ALA A 1 95 ? 58.875 -5.675 9.656 1.00 56.44 95 ALA A CA 1
ATOM 743 C C . ALA A 1 95 ? 58.702 -7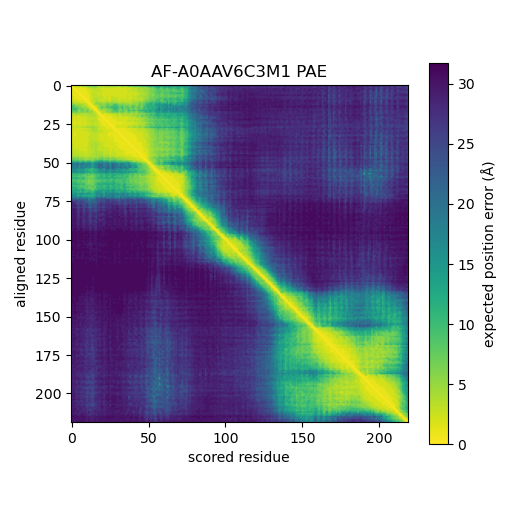.169 10.011 1.00 56.44 95 ALA A C 1
ATOM 745 O O . ALA A 1 95 ? 59.631 -7.780 10.526 1.00 56.44 95 ALA A O 1
ATOM 746 N N . PHE A 1 96 ? 57.552 -7.783 9.700 1.00 53.06 96 PHE A N 1
ATOM 747 C CA . PHE A 1 96 ? 57.264 -9.195 10.015 1.00 53.06 96 PHE A CA 1
ATOM 748 C C . PHE A 1 96 ? 57.055 -10.098 8.781 1.00 53.06 96 PHE A C 1
ATOM 750 O O . PHE A 1 96 ? 56.695 -11.263 8.922 1.00 53.06 96 PHE A O 1
ATOM 757 N N . AL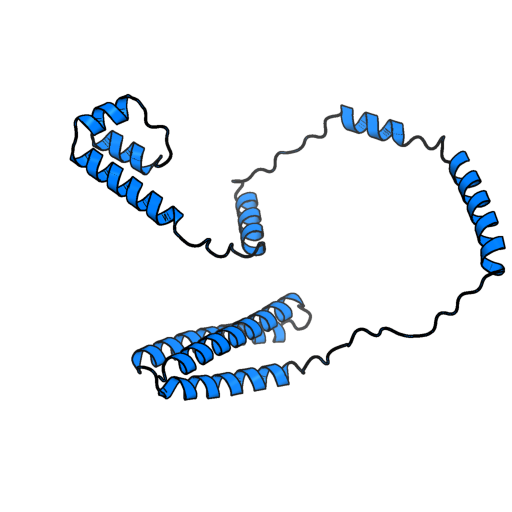A A 1 97 ? 57.319 -9.605 7.565 1.00 50.34 97 ALA A N 1
ATOM 758 C CA . ALA A 1 97 ? 57.091 -10.356 6.323 1.00 50.34 97 ALA A CA 1
ATOM 759 C C . ALA A 1 97 ? 58.152 -11.440 6.012 1.00 50.34 97 ALA A C 1
ATOM 761 O O . ALA A 1 97 ? 57.938 -12.268 5.132 1.00 50.34 97 ALA A O 1
ATOM 762 N N . GLY A 1 98 ? 59.287 -11.470 6.722 1.00 52.28 98 GLY A N 1
ATOM 763 C CA . GLY A 1 98 ? 60.385 -12.403 6.422 1.00 52.28 98 GLY A CA 1
ATOM 764 C C . GLY A 1 98 ? 60.216 -13.817 6.991 1.00 52.28 98 GLY A C 1
ATOM 765 O O . GLY A 1 98 ? 60.644 -14.788 6.371 1.00 52.28 98 GLY A O 1
ATOM 766 N N . THR A 1 99 ? 59.587 -13.969 8.158 1.00 53.94 99 THR A N 1
ATOM 767 C CA . THR A 1 99 ? 59.574 -15.255 8.882 1.00 53.94 99 THR A CA 1
ATOM 768 C C . THR A 1 99 ? 58.459 -16.195 8.425 1.00 53.94 99 THR A C 1
ATOM 770 O O . THR A 1 99 ? 58.650 -17.410 8.409 1.00 53.94 99 THR A O 1
ATOM 773 N N . VAL A 1 100 ? 57.319 -15.657 7.983 1.00 56.47 100 VAL A N 1
ATOM 774 C CA . VAL A 1 100 ? 56.175 -16.465 7.524 1.00 56.47 100 VAL A CA 1
ATOM 775 C C . VAL A 1 100 ? 56.439 -17.084 6.146 1.00 56.47 100 VAL A C 1
ATOM 777 O O . VAL A 1 100 ? 56.100 -18.245 5.926 1.00 56.47 100 VAL A O 1
ATOM 780 N N . LEU A 1 101 ? 57.114 -16.366 5.238 1.00 56.66 101 LEU A N 1
ATOM 781 C CA . LEU A 1 101 ? 57.407 -16.859 3.886 1.00 56.66 101 LEU A CA 1
ATOM 782 C C . LEU A 1 101 ? 58.400 -18.038 3.891 1.00 56.66 101 LEU A C 1
ATOM 784 O O . LEU A 1 101 ? 58.237 -18.987 3.126 1.00 56.66 101 LEU A O 1
ATOM 788 N N . GLY A 1 102 ? 59.386 -18.023 4.797 1.00 58.06 102 GLY A N 1
ATOM 789 C CA . GLY A 1 102 ? 60.340 -19.127 4.956 1.00 58.06 102 GLY A CA 1
ATOM 790 C C . GLY A 1 102 ? 59.689 -20.422 5.452 1.00 58.06 102 GLY A C 1
ATOM 791 O O . GLY A 1 102 ? 60.016 -21.507 4.970 1.00 58.06 102 GLY A O 1
ATOM 792 N N . LEU A 1 103 ? 58.718 -20.318 6.365 1.00 61.50 103 LEU A N 1
ATOM 793 C CA . LEU A 1 103 ? 58.011 -21.480 6.910 1.00 61.50 103 LEU A CA 1
ATOM 794 C C . LEU A 1 103 ? 57.033 -22.086 5.883 1.00 61.50 103 LEU A C 1
ATOM 796 O O . LEU A 1 103 ? 56.880 -23.305 5.812 1.00 61.50 103 LEU A O 1
ATOM 800 N N . LEU A 1 104 ? 56.443 -21.246 5.025 1.00 62.75 104 LEU A N 1
ATOM 801 C CA . LEU A 1 104 ? 55.519 -21.661 3.963 1.00 62.75 104 LEU A CA 1
ATOM 802 C C . LEU A 1 104 ? 56.243 -22.366 2.798 1.00 62.75 104 LEU A C 1
ATOM 804 O O . LEU A 1 104 ? 55.746 -23.369 2.285 1.00 62.75 104 LEU A O 1
ATOM 808 N N . LEU A 1 105 ? 57.454 -21.920 2.435 1.00 64.81 105 LEU A N 1
ATOM 809 C CA . LEU A 1 105 ? 58.278 -22.575 1.406 1.00 64.81 105 LEU A CA 1
ATOM 810 C C . LEU A 1 105 ? 58.818 -23.946 1.851 1.00 64.81 105 LEU A C 1
ATOM 812 O O . LEU A 1 105 ? 58.842 -24.882 1.050 1.00 64.81 105 LEU A O 1
ATOM 816 N N . LEU A 1 106 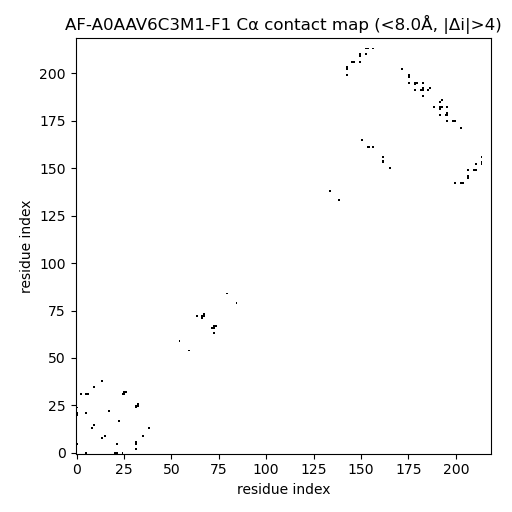? 59.187 -24.103 3.129 1.00 61.50 106 LEU A N 1
ATOM 817 C CA . LEU A 1 106 ? 59.598 -25.400 3.689 1.00 61.50 106 LEU A CA 1
ATOM 818 C C . LEU A 1 106 ? 58.436 -26.410 3.732 1.00 61.50 106 LEU A C 1
ATOM 820 O O . LEU A 1 106 ? 58.631 -27.582 3.405 1.00 61.50 106 LEU A O 1
ATOM 824 N N . ALA A 1 107 ? 57.221 -25.960 4.065 1.00 60.16 107 ALA A N 1
ATOM 825 C CA . ALA A 1 107 ? 56.025 -26.804 4.043 1.00 60.16 107 ALA A CA 1
ATOM 826 C C . ALA A 1 107 ? 55.623 -27.221 2.612 1.00 60.16 107 ALA A C 1
ATOM 828 O O . ALA A 1 107 ? 55.304 -28.390 2.376 1.00 60.16 107 ALA A O 1
ATOM 829 N N . ALA A 1 108 ? 55.703 -26.303 1.641 1.00 59.44 108 ALA A N 1
ATOM 830 C CA . ALA A 1 108 ? 55.410 -26.587 0.233 1.00 59.44 108 ALA A CA 1
ATOM 831 C C . ALA A 1 108 ? 56.427 -27.560 -0.399 1.00 59.44 108 ALA A C 1
ATOM 833 O O . ALA A 1 108 ? 56.038 -28.470 -1.136 1.00 59.44 108 ALA A O 1
ATOM 834 N N . GLY A 1 109 ? 57.716 -27.432 -0.060 1.00 58.47 109 GLY A N 1
ATOM 835 C CA . GLY A 1 109 ? 58.761 -28.352 -0.520 1.00 58.47 109 GLY A CA 1
ATOM 836 C C . GLY A 1 109 ? 58.568 -29.787 -0.014 1.00 58.47 109 GLY A C 1
ATOM 837 O O . GLY A 1 109 ? 58.752 -30.742 -0.770 1.00 58.47 109 GLY A O 1
ATOM 838 N N . PHE A 1 110 ? 58.128 -29.958 1.237 1.00 59.75 110 PHE A N 1
ATOM 839 C CA . PHE A 1 110 ? 57.893 -31.285 1.819 1.00 59.75 110 PHE A CA 1
ATOM 840 C C . PHE A 1 110 ? 56.622 -31.964 1.273 1.00 59.75 110 PHE A C 1
ATOM 842 O O . PHE A 1 110 ? 56.606 -33.182 1.077 1.00 59.75 110 PHE A O 1
ATOM 849 N N . ALA A 1 111 ? 55.572 -31.191 0.970 1.00 57.47 111 ALA A N 1
ATOM 850 C CA . ALA A 1 111 ? 54.345 -31.699 0.349 1.00 57.47 111 ALA A CA 1
ATOM 851 C C . ALA A 1 111 ? 54.546 -32.089 -1.131 1.00 57.47 111 ALA A C 1
ATOM 853 O O . ALA A 1 111 ? 54.027 -33.117 -1.573 1.00 57.47 111 ALA A O 1
ATOM 854 N N . GLY A 1 112 ? 55.359 -31.331 -1.881 1.00 54.25 112 GLY A N 1
ATOM 855 C CA . GLY A 1 112 ? 55.672 -31.618 -3.286 1.00 54.25 112 GLY A CA 1
ATOM 856 C C . GLY A 1 112 ? 56.391 -32.957 -3.488 1.00 54.25 112 GLY A C 1
ATOM 857 O O . GLY A 1 112 ? 55.976 -33.759 -4.321 1.00 54.25 112 GLY A O 1
ATOM 858 N N . VAL A 1 113 ? 57.402 -33.266 -2.665 1.00 56.97 113 VAL A N 1
ATOM 859 C CA . VAL A 1 113 ? 58.171 -34.528 -2.756 1.00 56.97 113 VAL A CA 1
ATOM 860 C C . VAL A 1 113 ? 57.319 -35.763 -2.417 1.00 56.97 113 VAL A C 1
ATOM 862 O O . VAL A 1 113 ? 57.584 -36.853 -2.926 1.00 56.97 113 VAL A O 1
ATOM 865 N N . ARG A 1 114 ? 56.266 -35.609 -1.602 1.00 50.06 114 ARG A N 1
ATOM 866 C CA . ARG A 1 114 ? 55.313 -36.692 -1.305 1.00 50.06 114 ARG A CA 1
ATOM 867 C C . ARG A 1 114 ? 54.272 -36.893 -2.410 1.00 50.06 114 ARG A C 1
ATOM 869 O O . ARG A 1 114 ? 53.929 -38.037 -2.691 1.00 50.06 114 ARG A O 1
ATOM 876 N N . SER A 1 115 ? 53.824 -35.817 -3.058 1.00 50.66 115 SER A N 1
ATOM 877 C CA . SER A 1 115 ? 52.789 -35.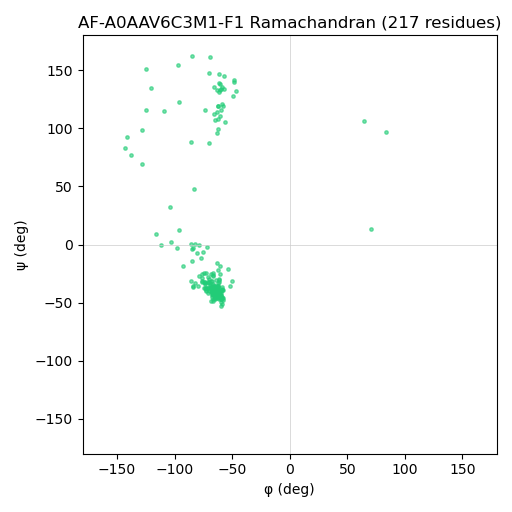869 -4.104 1.00 50.66 115 SER A CA 1
ATOM 878 C C . SER A 1 115 ? 53.282 -36.513 -5.412 1.00 50.66 115 SER A C 1
ATOM 880 O O . SER A 1 115 ? 52.526 -37.191 -6.099 1.00 50.66 115 SER A O 1
ATOM 882 N N . LEU A 1 116 ? 54.586 -36.433 -5.714 1.00 50.28 116 LEU A N 1
ATOM 883 C CA . LEU A 1 116 ? 55.198 -37.127 -6.863 1.00 50.28 116 LEU A CA 1
ATOM 884 C C . LEU A 1 116 ? 55.315 -38.661 -6.702 1.00 50.28 116 LEU A C 1
ATOM 886 O O . LEU A 1 116 ? 55.775 -39.335 -7.621 1.00 50.28 116 LEU A O 1
ATOM 890 N N . ARG A 1 117 ? 54.903 -39.233 -5.559 1.00 50.62 117 ARG A N 1
ATOM 891 C CA . ARG A 1 117 ? 54.918 -40.689 -5.302 1.00 50.62 117 ARG A CA 1
ATOM 892 C C . ARG A 1 117 ? 53.532 -41.332 -5.195 1.00 50.62 117 ARG A C 1
ATOM 894 O O . ARG A 1 117 ? 53.450 -42.546 -5.032 1.00 50.62 117 ARG A O 1
ATOM 901 N N . THR A 1 118 ? 52.465 -40.551 -5.324 1.00 43.88 118 THR A N 1
ATOM 902 C CA . THR A 1 118 ? 51.076 -41.026 -5.319 1.00 43.88 118 THR A CA 1
ATOM 903 C C . THR A 1 118 ? 50.293 -40.233 -6.356 1.00 43.88 118 THR A C 1
ATOM 905 O O . THR A 1 118 ? 49.806 -39.144 -6.068 1.00 43.88 118 THR A O 1
ATOM 908 N N . GLY A 1 119 ? 50.219 -40.757 -7.578 1.00 38.34 119 GLY A N 1
ATOM 909 C CA . GLY A 1 119 ? 49.347 -40.198 -8.606 1.00 38.34 119 GLY A CA 1
ATOM 910 C C . GLY A 1 119 ? 47.874 -40.446 -8.273 1.00 38.34 119 GLY A C 1
ATOM 911 O O . GLY A 1 119 ? 47.548 -41.489 -7.699 1.00 38.34 119 GLY A O 1
ATOM 912 N N . PRO A 1 120 ? 46.991 -39.517 -8.657 1.00 40.97 120 PRO A N 1
ATOM 913 C CA . PRO A 1 120 ? 45.611 -39.857 -8.942 1.00 40.97 120 PRO A CA 1
ATOM 914 C C . PRO A 1 120 ? 45.238 -39.506 -10.388 1.00 40.97 120 PRO A C 1
ATOM 916 O O . PRO A 1 120 ? 45.537 -38.424 -10.895 1.00 40.97 120 PRO A O 1
ATOM 919 N N . ASP A 1 121 ? 44.559 -40.460 -11.020 1.00 36.72 121 ASP A N 1
ATOM 920 C CA . ASP A 1 121 ? 43.842 -40.320 -12.280 1.00 36.72 121 ASP A CA 1
ATOM 921 C C . ASP A 1 121 ? 42.746 -39.249 -12.177 1.00 36.72 121 ASP A C 1
ATOM 923 O O . ASP A 1 121 ? 41.945 -39.253 -11.241 1.00 36.72 121 ASP A O 1
ATOM 927 N N . ILE A 1 122 ? 42.665 -38.364 -13.175 1.00 38.19 122 ILE A N 1
ATOM 928 C CA . ILE A 1 122 ? 41.485 -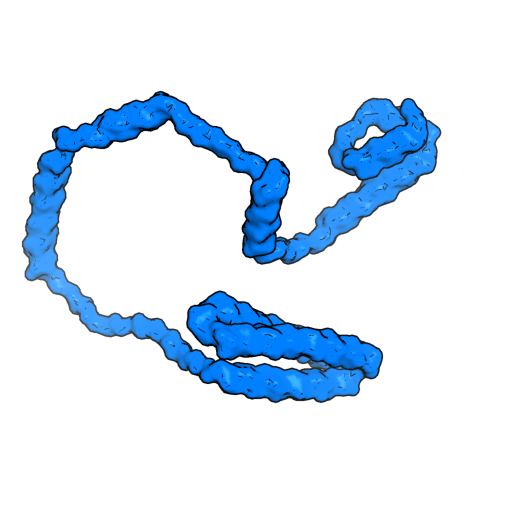37.530 -13.424 1.00 38.19 122 ILE A CA 1
ATOM 929 C C . ILE A 1 122 ? 41.107 -37.702 -14.895 1.00 38.19 122 ILE A C 1
ATOM 931 O O . ILE A 1 122 ? 41.684 -37.087 -15.790 1.00 38.19 122 ILE A O 1
ATOM 935 N N . THR A 1 123 ? 40.124 -38.563 -15.139 1.00 36.16 123 THR A N 1
ATOM 936 C CA . THR A 1 123 ? 39.308 -38.579 -16.358 1.00 36.16 123 THR A CA 1
ATOM 937 C C . THR A 1 123 ? 37.832 -38.479 -15.967 1.00 36.16 123 THR A C 1
ATOM 939 O O . THR A 1 123 ? 37.446 -38.951 -14.902 1.00 36.16 123 THR A O 1
ATOM 942 N N . ALA A 1 124 ? 37.041 -37.886 -16.872 1.00 32.12 124 ALA A N 1
ATOM 943 C CA . ALA A 1 124 ? 35.588 -37.640 -16.854 1.00 32.12 124 ALA A CA 1
ATOM 944 C C . ALA A 1 124 ? 35.136 -36.371 -16.092 1.00 32.12 124 ALA A C 1
ATOM 946 O O . ALA A 1 124 ? 35.154 -36.300 -14.871 1.00 32.12 124 ALA A O 1
ATOM 947 N N . GLN A 1 125 ? 34.908 -35.256 -16.798 1.00 30.20 125 GLN A N 1
ATOM 948 C CA . GLN A 1 125 ? 33.645 -34.877 -17.464 1.00 30.20 125 GLN A CA 1
ATOM 949 C C . GLN A 1 125 ? 32.468 -34.647 -16.501 1.00 30.20 125 GLN A C 1
ATOM 951 O O . GLN A 1 125 ? 31.814 -35.583 -16.060 1.00 30.20 125 GLN A O 1
ATOM 956 N N . ALA A 1 126 ? 32.123 -33.372 -16.312 1.00 30.55 126 ALA A N 1
ATOM 957 C CA . ALA A 1 126 ? 30.754 -32.930 -16.066 1.00 30.55 126 ALA A CA 1
ATOM 958 C C . ALA A 1 126 ? 30.558 -31.589 -16.785 1.00 30.55 126 ALA A C 1
ATOM 960 O O . ALA A 1 126 ? 30.743 -30.508 -16.230 1.00 30.55 126 ALA A O 1
ATOM 961 N N . GLN A 1 127 ? 30.263 -31.694 -18.080 1.00 31.03 127 GLN A N 1
ATOM 962 C CA . GLN A 1 127 ? 29.637 -30.634 -18.858 1.00 31.03 127 GLN A CA 1
ATOM 963 C C . GLN A 1 127 ? 28.295 -30.301 -18.197 1.00 31.03 127 GLN A C 1
ATOM 965 O O . GLN A 1 127 ? 27.434 -31.172 -18.081 1.00 31.03 127 GLN A O 1
ATOM 970 N N . LEU A 1 128 ? 28.116 -29.050 -17.770 1.00 31.38 128 LEU A N 1
ATOM 971 C CA . LEU A 1 128 ? 26.778 -28.508 -17.556 1.00 31.38 128 LEU A CA 1
ATOM 972 C C . LEU A 1 128 ? 26.083 -28.437 -18.926 1.00 31.38 128 LEU A C 1
ATOM 974 O O . LEU A 1 128 ? 26.718 -27.995 -19.889 1.00 31.38 128 LEU A O 1
ATOM 978 N N . PRO A 1 129 ? 24.814 -28.852 -19.054 1.00 33.50 129 PRO A N 1
ATOM 979 C CA . PRO A 1 129 ? 24.096 -28.718 -20.309 1.00 33.50 129 PRO A CA 1
ATOM 980 C C . PRO A 1 129 ? 23.908 -27.232 -20.618 1.00 33.50 129 PRO A C 1
ATOM 982 O O . PRO A 1 129 ? 23.152 -26.537 -19.943 1.00 33.50 129 PRO A O 1
ATOM 985 N N . THR A 1 130 ? 24.570 -26.746 -21.666 1.00 35.72 130 THR A N 1
ATOM 986 C CA . THR A 1 130 ? 24.069 -25.608 -22.435 1.00 35.72 130 THR A CA 1
ATOM 987 C C . THR A 1 130 ? 22.752 -26.064 -23.047 1.00 35.72 130 THR A C 1
ATOM 989 O O . THR A 1 130 ? 22.727 -26.770 -24.055 1.00 35.72 130 THR A O 1
ATOM 992 N N . GLN A 1 131 ? 21.652 -25.734 -22.378 1.00 32.78 131 GLN A N 1
ATOM 993 C CA . GLN A 1 131 ? 20.327 -25.849 -22.959 1.00 32.78 131 GLN A CA 1
ATOM 994 C C . GLN A 1 131 ? 20.296 -24.921 -24.187 1.00 32.78 131 GLN A C 1
ATOM 996 O O . GLN A 1 131 ? 20.755 -23.780 -24.082 1.00 32.78 131 GLN A O 1
ATOM 1001 N N . PRO A 1 132 ? 19.836 -25.388 -25.359 1.00 37.09 132 PRO A N 1
ATOM 1002 C CA . PRO A 1 132 ? 19.764 -24.539 -26.536 1.00 37.09 132 PRO A CA 1
ATOM 1003 C C . PRO A 1 132 ? 18.802 -23.395 -26.222 1.00 37.09 132 PRO A C 1
ATOM 1005 O O . PRO A 1 132 ? 17.637 -23.652 -25.919 1.00 37.09 132 PRO A O 1
ATOM 1008 N N . GLN A 1 133 ? 19.284 -22.149 -26.262 1.00 38.50 133 GLN A N 1
ATOM 1009 C CA . GLN A 1 133 ? 18.386 -21.003 -26.316 1.00 38.50 133 GLN A CA 1
ATOM 1010 C C . GLN A 1 133 ? 17.527 -21.180 -27.571 1.00 38.50 133 GLN A C 1
ATOM 1012 O O . GLN A 1 133 ? 18.090 -21.264 -28.668 1.00 38.50 133 GLN A O 1
ATOM 1017 N N . PRO A 1 134 ? 16.194 -21.281 -27.446 1.00 40.75 134 PRO A N 1
ATOM 1018 C CA . PRO A 1 134 ? 15.339 -21.123 -28.605 1.00 40.75 134 PRO A CA 1
ATOM 1019 C C . PRO A 1 134 ? 15.632 -19.729 -29.163 1.00 40.75 134 PRO A C 1
ATOM 1021 O O . PRO A 1 134 ? 15.774 -18.778 -28.390 1.00 40.75 134 PRO A O 1
ATOM 1024 N N . SER A 1 135 ? 15.786 -19.617 -30.481 1.00 43.69 135 SER A N 1
ATOM 1025 C CA . SER A 1 135 ? 15.874 -18.317 -31.141 1.00 43.69 135 SER A CA 1
ATOM 1026 C C . SER A 1 135 ? 14.738 -17.426 -30.635 1.00 43.69 135 SER A C 1
ATOM 1028 O O . SER A 1 135 ? 13.630 -17.913 -30.398 1.00 43.69 135 SER A O 1
ATOM 1030 N N . GLU A 1 136 ? 15.014 -16.135 -30.440 1.00 49.72 136 GLU A N 1
ATOM 1031 C CA . GLU A 1 136 ? 14.029 -15.151 -29.962 1.00 49.72 136 GLU A CA 1
ATOM 1032 C C . GLU A 1 136 ? 12.723 -15.235 -30.793 1.00 49.72 136 GLU A C 1
ATOM 1034 O O . GLU A 1 136 ? 11.627 -15.143 -30.250 1.00 49.72 136 GLU A O 1
ATOM 1039 N N . GLU A 1 137 ? 12.836 -15.598 -32.075 1.00 48.59 137 GLU A N 1
ATOM 1040 C CA . GLU A 1 137 ? 11.740 -15.888 -33.011 1.00 48.59 137 GLU A CA 1
ATOM 1041 C C . GLU A 1 137 ? 10.861 -17.098 -32.620 1.00 48.59 137 GLU A C 1
ATOM 1043 O O . GLU A 1 137 ? 9.641 -17.040 -32.748 1.00 48.59 137 GLU A O 1
ATOM 1048 N N . ALA A 1 138 ? 11.431 -18.182 -32.088 1.00 49.72 138 ALA A N 1
ATOM 1049 C CA . ALA A 1 138 ? 10.672 -19.376 -31.701 1.00 49.72 138 ALA A CA 1
ATOM 1050 C C . ALA A 1 138 ? 9.864 -19.167 -30.407 1.00 49.72 138 ALA A C 1
ATOM 1052 O O . ALA A 1 138 ? 8.777 -19.727 -30.250 1.00 49.72 138 ALA A O 1
ATOM 1053 N N . VAL A 1 139 ? 10.370 -18.341 -29.482 1.00 54.19 139 VAL A N 1
ATOM 1054 C CA . VAL A 1 139 ? 9.633 -17.942 -28.268 1.00 54.19 139 VAL A CA 1
ATOM 1055 C C . VAL A 1 139 ? 8.521 -16.947 -28.621 1.00 54.19 139 VAL A C 1
ATOM 1057 O O . VAL A 1 139 ? 7.417 -17.042 -28.080 1.00 54.19 139 VAL A O 1
ATOM 1060 N N . GLN A 1 140 ? 8.781 -16.051 -29.577 1.00 54.34 140 GLN A N 1
ATOM 1061 C CA . GLN A 1 140 ? 7.815 -15.101 -30.129 1.00 54.34 140 GLN A CA 1
ATOM 1062 C C . GLN A 1 140 ? 6.613 -15.811 -30.770 1.00 54.34 140 GLN A C 1
ATOM 1064 O O . GLN A 1 140 ? 5.463 -15.534 -30.421 1.00 54.34 140 GLN A O 1
ATOM 1069 N N . GLU A 1 141 ? 6.867 -16.755 -31.681 1.00 54.09 141 GLU A N 1
ATOM 1070 C CA . GLU A 1 141 ? 5.813 -17.490 -32.387 1.00 54.09 141 GLU A CA 1
ATOM 1071 C C . GLU A 1 141 ? 5.027 -18.405 -31.440 1.00 54.09 141 GLU A C 1
ATOM 1073 O O . GLU A 1 141 ? 3.801 -18.488 -31.532 1.00 54.09 141 GLU A O 1
ATOM 1078 N N . ALA A 1 142 ? 5.693 -19.034 -30.468 1.00 55.66 142 ALA A N 1
ATOM 1079 C CA . ALA A 1 142 ? 5.016 -19.826 -29.443 1.00 55.66 142 ALA A CA 1
ATOM 1080 C C . ALA A 1 142 ? 4.107 -18.966 -28.542 1.00 55.66 142 ALA A C 1
ATOM 1082 O O . ALA A 1 142 ? 3.000 -19.387 -28.2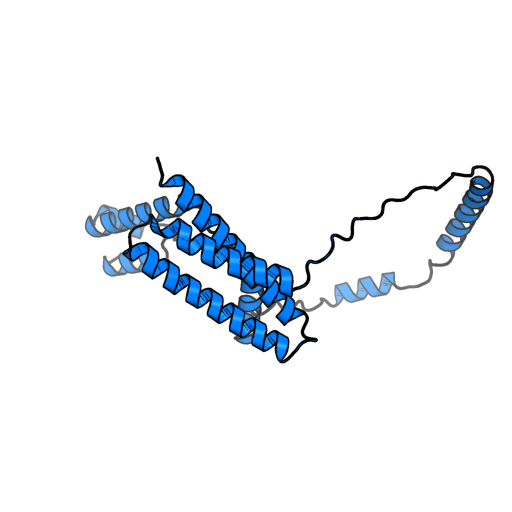16 1.00 55.66 142 ALA A O 1
ATOM 1083 N N . SER A 1 143 ? 4.537 -17.752 -28.181 1.00 56.47 143 SER A N 1
ATOM 1084 C CA . SER A 1 143 ? 3.771 -16.780 -27.379 1.00 56.47 143 SER A CA 1
ATOM 1085 C C . SER A 1 143 ? 2.527 -16.259 -28.110 1.00 56.47 143 SER A C 1
ATOM 1087 O O . SER A 1 143 ? 1.447 -16.168 -27.519 1.00 56.47 143 SER A O 1
ATOM 1089 N N . LEU A 1 144 ? 2.656 -15.962 -29.407 1.00 56.81 144 LEU A N 1
ATOM 1090 C CA . LEU A 1 144 ? 1.550 -15.494 -30.247 1.00 56.81 144 LEU A CA 1
ATOM 1091 C C . LEU A 1 144 ? 0.515 -16.606 -30.475 1.00 56.81 144 LEU A C 1
ATOM 1093 O O . LEU A 1 144 ? -0.666 -16.406 -30.182 1.00 56.81 144 LEU A O 1
ATOM 1097 N N . ASN A 1 145 ? 0.955 -17.807 -30.858 1.00 58.94 145 ASN A N 1
ATOM 1098 C CA . ASN A 1 145 ? 0.061 -18.955 -31.062 1.00 58.94 145 ASN A CA 1
ATOM 1099 C C . ASN A 1 145 ? -0.623 -19.403 -29.753 1.00 58.94 145 ASN A C 1
ATOM 1101 O O . ASN A 1 145 ? -1.803 -19.768 -29.746 1.00 58.94 145 ASN A O 1
ATOM 1105 N N . ALA A 1 146 ? 0.083 -19.330 -28.617 1.00 57.44 146 ALA A N 1
ATOM 1106 C CA . ALA A 1 146 ? -0.496 -19.609 -27.303 1.00 57.44 146 ALA A CA 1
ATOM 1107 C C . ALA A 1 146 ? -1.559 -18.575 -26.898 1.00 57.44 146 ALA A C 1
ATOM 1109 O O . ALA A 1 146 ? -2.548 -18.936 -26.255 1.00 57.44 146 ALA A O 1
ATOM 1110 N N . SER A 1 147 ? -1.389 -17.306 -27.290 1.00 58.62 147 SER A N 1
ATOM 1111 C CA . SER A 1 147 ? -2.369 -16.254 -27.006 1.00 58.62 147 SER A CA 1
ATOM 1112 C C . SER A 1 147 ? -3.671 -16.414 -27.798 1.00 58.62 147 SER A C 1
ATOM 1114 O O . SER A 1 147 ? -4.743 -16.291 -27.206 1.00 58.62 147 SER A O 1
ATOM 1116 N N . GLU A 1 148 ? -3.613 -16.796 -29.079 1.00 60.19 148 GLU A N 1
ATOM 1117 C CA . GLU A 1 148 ? -4.821 -17.075 -29.873 1.00 60.19 148 GLU A CA 1
ATOM 1118 C C . GLU A 1 148 ? -5.583 -18.293 -29.334 1.00 60.19 148 GLU A C 1
ATOM 1120 O O . GLU A 1 148 ? -6.786 -18.210 -29.078 1.00 60.19 148 GLU A O 1
ATOM 1125 N N . THR A 1 149 ? -4.865 -19.381 -29.032 1.00 60.03 149 THR A N 1
ATOM 1126 C CA . THR A 1 149 ? -5.453 -20.611 -28.467 1.00 60.03 149 THR A CA 1
ATOM 1127 C C . THR A 1 149 ? -6.100 -20.366 -27.092 1.00 60.03 149 THR A C 1
ATOM 1129 O O . THR A 1 149 ? -7.120 -20.967 -26.751 1.00 60.03 149 THR A O 1
ATOM 1132 N N . SER A 1 150 ? -5.539 -19.451 -26.291 1.00 60.66 150 SER A N 1
ATOM 1133 C CA . SER A 1 150 ? -6.072 -19.096 -24.966 1.00 60.66 150 SER A CA 1
ATOM 1134 C C . SER A 1 150 ? -7.307 -18.196 -25.034 1.00 60.66 150 SER A C 1
ATOM 1136 O O . SER A 1 150 ? -8.195 -18.292 -24.191 1.00 60.66 150 SER A O 1
ATOM 1138 N N . ILE A 1 151 ? -7.407 -17.329 -26.043 1.00 61.25 151 ILE A N 1
ATOM 1139 C CA . ILE A 1 151 ? -8.616 -16.523 -26.271 1.00 61.25 151 ILE A CA 1
ATOM 1140 C C . ILE A 1 151 ? -9.770 -17.413 -26.757 1.00 61.25 151 ILE A C 1
ATOM 1142 O O . ILE A 1 151 ? -10.933 -17.151 -26.433 1.00 61.25 151 ILE A O 1
ATOM 1146 N N . GLU A 1 152 ? -9.458 -18.474 -27.501 1.00 61.91 152 GLU A N 1
ATOM 1147 C CA . GLU A 1 152 ? -10.437 -19.436 -28.007 1.00 61.91 152 GLU A CA 1
ATOM 1148 C C . GLU A 1 152 ? -10.995 -20.345 -26.900 1.00 61.91 152 GLU A C 1
ATOM 1150 O O . GLU A 1 152 ? -12.207 -20.540 -26.817 1.00 61.91 152 GLU A O 1
ATOM 1155 N N . SER A 1 153 ? -10.159 -20.809 -25.965 1.00 58.81 153 SER A N 1
ATOM 1156 C CA . SER A 1 153 ? -10.617 -21.592 -24.803 1.00 58.81 153 SER A CA 1
ATOM 1157 C C . SER A 1 153 ? -11.477 -20.782 -23.818 1.00 58.81 153 SER A C 1
ATOM 1159 O O . SER A 1 153 ? -12.344 -21.339 -23.144 1.00 58.81 153 SER A O 1
ATOM 1161 N N . LEU A 1 154 ? -11.330 -19.452 -23.797 1.00 57.97 154 LEU A N 1
ATOM 1162 C CA . LEU A 1 154 ? -12.178 -18.533 -23.028 1.00 57.97 154 LEU A CA 1
ATOM 1163 C C . LEU A 1 154 ? -13.545 -18.241 -23.681 1.00 57.97 154 LEU A C 1
ATOM 1165 O O . LEU A 1 154 ? -14.343 -17.503 -23.104 1.00 57.97 154 LEU A O 1
ATOM 1169 N N . GLN A 1 155 ? -13.863 -18.798 -24.858 1.00 56.28 155 GLN A N 1
ATOM 1170 C CA . GLN A 1 155 ? -15.186 -18.644 -25.492 1.00 56.28 155 GLN A CA 1
ATOM 1171 C C . GLN A 1 155 ? -16.343 -19.245 -24.672 1.00 56.28 155 GLN A C 1
ATOM 1173 O O . GLN A 1 155 ? -17.497 -18.906 -24.920 1.00 56.28 155 GLN A O 1
ATOM 1178 N N . GLN A 1 156 ? -16.051 -20.104 -23.689 1.00 57.06 156 GLN A N 1
ATOM 1179 C CA . GLN A 1 156 ? -17.043 -20.651 -22.754 1.00 57.06 156 GLN A CA 1
ATOM 1180 C C . GLN A 1 156 ? -17.338 -19.729 -21.552 1.00 57.06 156 GLN A C 1
ATOM 1182 O O . GLN A 1 156 ? -18.202 -20.048 -20.738 1.00 57.06 156 GLN A O 1
ATOM 1187 N N . VAL A 1 157 ? -16.643 -18.593 -21.431 1.00 59.47 157 VAL A N 1
ATOM 1188 C CA . VAL A 1 157 ? -16.778 -17.630 -20.326 1.00 59.47 157 VAL A CA 1
ATOM 1189 C C . VAL A 1 157 ? -17.711 -16.475 -20.724 1.00 59.47 157 VAL A C 1
ATOM 1191 O O . VAL A 1 157 ? -17.863 -16.163 -21.904 1.00 59.47 157 VAL A O 1
ATOM 1194 N N . ASP A 1 158 ? -18.343 -15.831 -19.735 1.00 66.50 158 ASP A N 1
ATOM 1195 C CA . ASP A 1 158 ? -19.234 -14.676 -19.911 1.00 66.50 158 ASP A CA 1
ATOM 1196 C C . ASP A 1 158 ? -18.636 -13.602 -20.860 1.00 66.50 158 ASP A C 1
ATOM 1198 O O . ASP A 1 158 ? -17.475 -13.198 -20.696 1.00 66.50 158 ASP A O 1
ATOM 1202 N N . PRO A 1 159 ? -19.409 -13.098 -21.846 1.00 67.75 159 PRO A N 1
ATOM 1203 C CA . PRO A 1 159 ? -18.926 -12.152 -22.853 1.00 67.75 159 PRO A CA 1
ATOM 1204 C C . PRO A 1 159 ? -18.410 -10.823 -22.274 1.00 67.75 159 PRO A C 1
ATOM 1206 O O . PRO A 1 159 ? -17.557 -10.184 -22.898 1.00 67.75 159 PRO A O 1
ATOM 1209 N N . GLN A 1 160 ? -18.864 -10.399 -21.088 1.00 63.31 160 GLN A N 1
ATOM 1210 C CA . GLN A 1 160 ? -18.317 -9.215 -20.415 1.00 63.31 160 GLN A CA 1
ATOM 1211 C C . GLN A 1 160 ? -16.916 -9.470 -19.851 1.00 63.31 160 GLN A C 1
ATOM 1213 O O . GLN A 1 160 ? -16.037 -8.615 -19.981 1.00 63.31 160 GLN A O 1
ATOM 1218 N N . VAL A 1 161 ? -16.677 -10.656 -19.288 1.00 67.50 161 VAL A N 1
ATOM 1219 C CA . VAL A 1 161 ? -15.360 -11.056 -18.764 1.00 67.50 161 VAL A CA 1
ATOM 1220 C C . VAL A 1 161 ? -14.365 -11.225 -19.912 1.00 67.50 161 VAL A C 1
ATOM 1222 O O . VAL A 1 161 ? -13.227 -10.765 -19.817 1.00 67.50 161 VAL A O 1
ATOM 1225 N N . GLN A 1 162 ? -14.813 -11.774 -21.044 1.00 66.19 162 GLN A N 1
ATOM 1226 C CA . GLN A 1 162 ? -13.985 -11.886 -22.245 1.00 66.19 162 GLN A CA 1
ATOM 1227 C C . GLN A 1 162 ? -13.561 -10.509 -22.791 1.00 66.19 162 GLN A C 1
ATOM 1229 O O . GLN A 1 162 ? -12.423 -10.339 -23.230 1.00 66.19 162 GLN A O 1
ATOM 1234 N N . ALA A 1 163 ? -14.453 -9.513 -22.762 1.00 71.81 163 ALA A N 1
ATOM 1235 C CA . ALA A 1 163 ? -14.150 -8.166 -23.245 1.00 71.81 163 ALA A CA 1
ATOM 1236 C C . ALA A 1 163 ? -13.126 -7.433 -22.363 1.00 71.81 163 ALA A C 1
ATOM 1238 O O . ALA A 1 163 ? -12.274 -6.713 -22.887 1.00 71.81 163 ALA A O 1
ATOM 1239 N N . VAL A 1 164 ? -13.194 -7.618 -21.040 1.00 72.88 164 VAL A N 1
ATOM 1240 C CA . VAL A 1 164 ? -12.196 -7.078 -20.102 1.00 72.88 164 VAL A CA 1
ATOM 1241 C C . VAL A 1 164 ? -10.851 -7.763 -20.318 1.00 72.88 164 VAL A C 1
ATOM 1243 O O . VAL A 1 164 ? -9.861 -7.079 -20.550 1.00 72.88 164 VAL A O 1
ATOM 1246 N N . PHE A 1 165 ? -10.838 -9.094 -20.382 1.00 70.62 165 PHE A N 1
ATOM 1247 C CA . PHE A 1 165 ? -9.611 -9.855 -20.595 1.00 70.62 165 PHE A CA 1
ATOM 1248 C C . PHE A 1 165 ? -8.917 -9.482 -21.912 1.00 70.62 165 PHE A C 1
ATOM 1250 O O . PHE A 1 165 ? -7.723 -9.208 -21.916 1.00 70.62 165 PHE A O 1
ATOM 1257 N N . LYS A 1 166 ? -9.661 -9.372 -23.023 1.00 73.50 166 LYS A N 1
ATOM 1258 C CA . LYS A 1 166 ? -9.119 -8.918 -24.319 1.00 73.50 166 LYS A CA 1
ATOM 1259 C C . LYS A 1 166 ? -8.507 -7.518 -24.246 1.00 73.50 166 LYS A C 1
ATOM 1261 O O . LYS A 1 166 ? -7.486 -7.268 -24.881 1.00 73.50 166 LYS A O 1
ATOM 1266 N N . ARG A 1 167 ? -9.127 -6.603 -23.492 1.00 75.12 167 ARG A N 1
ATOM 1267 C CA . ARG A 1 167 ? -8.612 -5.239 -23.306 1.00 75.12 167 ARG A CA 1
ATOM 1268 C C . ARG A 1 167 ? -7.298 -5.249 -22.529 1.00 75.12 167 ARG A C 1
ATOM 1270 O O . ARG A 1 167 ? -6.350 -4.593 -22.952 1.00 75.12 167 ARG A O 1
ATOM 1277 N N . ASP A 1 168 ? -7.245 -5.999 -21.436 1.00 72.38 168 ASP A N 1
ATOM 1278 C CA . ASP A 1 168 ? -6.057 -6.083 -20.584 1.00 72.38 168 ASP A CA 1
ATOM 1279 C C . ASP A 1 168 ? -4.907 -6.784 -21.321 1.00 72.38 168 ASP A C 1
ATOM 1281 O O . ASP A 1 168 ? -3.755 -6.362 -21.236 1.00 72.38 168 ASP A O 1
ATOM 1285 N N . PHE A 1 169 ? -5.222 -7.788 -22.141 1.00 75.44 169 PHE A N 1
ATOM 1286 C CA . PHE A 1 169 ? -4.239 -8.469 -22.979 1.00 75.44 169 PHE A CA 1
ATOM 1287 C C . PHE A 1 169 ? -3.644 -7.544 -24.050 1.00 75.44 169 PHE A C 1
ATOM 1289 O O . PHE A 1 169 ? -2.427 -7.491 -24.220 1.00 75.44 169 PHE A O 1
ATOM 1296 N N . ALA A 1 170 ? -4.484 -6.736 -24.705 1.00 76.12 170 ALA A N 1
ATOM 1297 C CA . ALA A 1 170 ? -4.029 -5.751 -25.685 1.00 76.12 170 ALA A CA 1
ATOM 1298 C C . ALA A 1 170 ? -3.090 -4.693 -25.073 1.00 76.12 170 ALA A C 1
ATOM 1300 O O . ALA A 1 170 ? -2.202 -4.183 -25.758 1.00 76.12 170 ALA A O 1
ATOM 1301 N N . LEU A 1 171 ? -3.261 -4.370 -23.786 1.00 77.25 171 LEU A N 1
ATOM 1302 C CA . LEU A 1 171 ? -2.353 -3.479 -23.066 1.00 77.25 171 LEU A CA 1
ATOM 1303 C C . LEU A 1 171 ? -0.969 -4.120 -22.883 1.00 77.25 171 LEU A C 1
ATOM 1305 O O . LEU A 1 171 ? 0.040 -3.464 -23.142 1.00 77.25 171 LEU A O 1
ATOM 1309 N N . VAL A 1 172 ? -0.915 -5.393 -22.481 1.00 75.38 172 VAL A N 1
ATOM 1310 C CA . VAL A 1 172 ? 0.348 -6.140 -22.327 1.00 75.38 172 VAL A CA 1
ATOM 1311 C C . VAL A 1 172 ? 1.075 -6.256 -23.668 1.00 75.38 172 VAL A C 1
ATOM 1313 O O . VAL A 1 172 ? 2.271 -5.973 -23.745 1.00 75.38 172 VAL A O 1
ATOM 1316 N N . ASP A 1 173 ? 0.352 -6.576 -24.742 1.00 76.31 173 ASP A N 1
ATOM 1317 C CA . ASP A 1 173 ? 0.920 -6.655 -26.093 1.00 76.31 173 ASP A CA 1
ATOM 1318 C C . ASP A 1 173 ? 1.479 -5.309 -26.575 1.00 76.31 173 ASP A C 1
ATOM 1320 O O . ASP A 1 173 ? 2.532 -5.257 -27.215 1.00 76.31 173 ASP A O 1
ATOM 1324 N N . ASN A 1 174 ? 0.820 -4.199 -26.229 1.00 78.88 174 ASN A N 1
ATOM 1325 C CA . ASN A 1 174 ? 1.320 -2.866 -26.552 1.00 78.88 174 ASN A CA 1
ATOM 1326 C C . ASN A 1 174 ? 2.652 -2.562 -25.848 1.00 78.88 174 ASN A C 1
ATOM 1328 O O . ASN A 1 174 ? 3.574 -2.042 -26.479 1.00 78.88 174 ASN A O 1
ATOM 1332 N N . VAL A 1 175 ? 2.773 -2.919 -24.567 1.00 75.50 175 VAL A N 1
ATOM 1333 C CA . VAL A 1 175 ? 4.013 -2.729 -23.798 1.00 75.50 175 VAL A CA 1
ATOM 1334 C C . VAL A 1 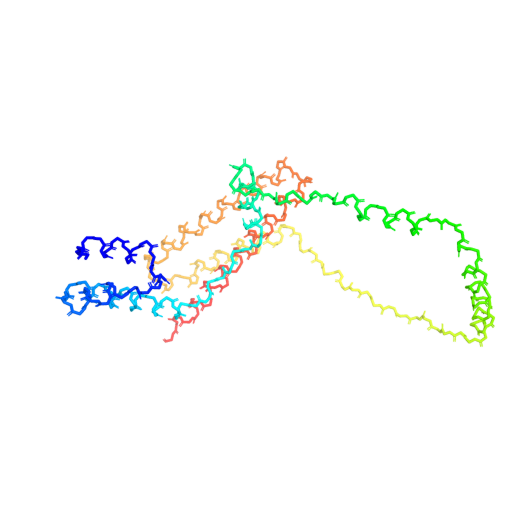175 ? 5.147 -3.574 -24.376 1.00 75.50 175 VAL A C 1
ATOM 1336 O O . VAL A 1 175 ? 6.250 -3.059 -24.555 1.00 75.50 175 VAL A O 1
ATOM 1339 N N . ILE A 1 176 ? 4.872 -4.827 -24.748 1.00 76.12 176 ILE A N 1
ATOM 1340 C CA . ILE A 1 176 ? 5.854 -5.699 -25.408 1.00 76.12 176 ILE A CA 1
ATOM 1341 C C . ILE A 1 176 ? 6.324 -5.071 -26.723 1.00 76.12 176 ILE A C 1
ATOM 1343 O O . ILE A 1 176 ? 7.526 -4.943 -26.934 1.00 76.12 176 ILE A O 1
ATOM 1347 N N . SER A 1 177 ? 5.406 -4.575 -27.557 1.00 78.00 177 SER A N 1
ATOM 1348 C CA . SER A 1 177 ? 5.758 -3.909 -28.819 1.00 78.00 177 SER A CA 1
ATOM 1349 C C . SER A 1 177 ? 6.661 -2.682 -28.615 1.00 78.00 177 SER A C 1
ATOM 1351 O O . SER A 1 177 ? 7.593 -2.437 -29.388 1.00 78.00 177 SER A O 1
ATOM 1353 N N . MET A 1 178 ? 6.441 -1.922 -27.540 1.00 73.06 178 MET A N 1
ATOM 1354 C CA . MET A 1 178 ? 7.301 -0.794 -27.173 1.00 73.06 178 MET A CA 1
ATOM 1355 C C . MET A 1 178 ? 8.692 -1.254 -26.712 1.00 73.06 178 MET A C 1
ATOM 1357 O O . MET A 1 178 ? 9.696 -0.647 -27.096 1.00 73.06 178 MET A O 1
ATOM 1361 N N . CYS A 1 179 ? 8.772 -2.340 -25.940 1.00 72.12 179 CYS A N 1
ATOM 1362 C CA . CYS A 1 179 ? 10.038 -2.950 -25.533 1.00 72.12 179 CYS A CA 1
ATOM 1363 C C . CYS A 1 179 ? 10.820 -3.489 -26.740 1.00 72.12 179 CYS A C 1
ATOM 1365 O O . CYS A 1 179 ? 12.012 -3.212 -26.865 1.00 72.12 179 CYS A O 1
ATOM 1367 N N . GLU A 1 180 ? 10.155 -4.167 -27.675 1.00 76.44 180 GLU A N 1
ATOM 1368 C CA . GLU A 1 180 ? 10.768 -4.639 -28.922 1.00 76.44 180 GLU A CA 1
ATOM 1369 C C . GLU A 1 180 ? 11.335 -3.492 -29.751 1.00 76.44 180 GLU A C 1
ATOM 1371 O O . GLU A 1 180 ? 12.423 -3.603 -30.318 1.00 76.44 180 GLU A O 1
ATOM 1376 N N . LYS A 1 181 ? 10.600 -2.378 -29.839 1.00 79.44 181 LYS A N 1
ATOM 1377 C CA . LYS A 1 181 ? 11.061 -1.192 -30.558 1.00 79.44 181 LYS A CA 1
ATOM 1378 C C . LYS A 1 181 ? 12.321 -0.613 -29.913 1.00 79.44 181 LYS A C 1
ATOM 1380 O O . LYS A 1 181 ? 13.271 -0.308 -30.626 1.00 79.44 181 LYS A O 1
ATOM 1385 N N . SER A 1 182 ? 12.355 -0.544 -28.583 1.00 71.69 182 SER A N 1
ATOM 1386 C CA . SER A 1 182 ? 13.517 -0.079 -27.815 1.00 71.69 182 SER A CA 1
ATOM 1387 C C . SER A 1 182 ? 14.752 -0.968 -28.025 1.00 71.69 182 SER A C 1
ATOM 1389 O O . SER A 1 182 ? 15.841 -0.462 -28.292 1.00 71.69 182 SER A O 1
ATOM 1391 N N . VAL A 1 183 ? 14.582 -2.297 -28.004 1.00 77.56 183 VAL A N 1
ATOM 1392 C CA . VAL A 1 183 ? 15.668 -3.257 -28.288 1.00 77.56 183 VAL A CA 1
ATOM 1393 C C . VAL A 1 183 ? 16.168 -3.127 -29.728 1.00 77.56 183 VAL A C 1
ATOM 1395 O O . VAL A 1 183 ? 17.364 -3.217 -29.986 1.00 77.56 183 VAL A O 1
ATOM 1398 N N . ARG A 1 184 ? 15.270 -2.859 -30.681 1.00 78.31 184 ARG A N 1
ATOM 1399 C CA . ARG A 1 184 ? 15.628 -2.672 -32.095 1.00 78.31 184 ARG A CA 1
ATOM 1400 C C . ARG A 1 184 ? 16.389 -1.369 -32.345 1.00 78.31 184 ARG A C 1
ATOM 1402 O O . ARG A 1 184 ? 17.241 -1.322 -33.227 1.00 78.31 184 ARG A O 1
ATOM 1409 N N . GLU A 1 185 ? 16.075 -0.321 -31.586 1.00 79.38 185 GLU A N 1
ATOM 1410 C CA . GLU A 1 185 ? 16.769 0.970 -31.633 1.00 79.38 185 GLU A CA 1
ATOM 1411 C C . GLU A 1 185 ? 18.137 0.920 -30.927 1.00 79.38 185 GLU A C 1
ATOM 1413 O O . GLU A 1 185 ? 19.047 1.652 -31.318 1.00 79.38 185 GLU A O 1
ATOM 1418 N N . GLN A 1 186 ? 18.306 0.054 -29.920 1.00 74.06 186 GLN A N 1
ATOM 1419 C CA . GLN A 1 186 ? 19.548 -0.102 -29.151 1.00 74.06 186 GLN A CA 1
ATOM 1420 C C . GLN A 1 186 ? 19.876 -1.587 -28.888 1.00 74.06 186 GLN A C 1
ATOM 1422 O O . GLN A 1 186 ? 19.685 -2.070 -27.770 1.00 74.06 186 GLN A O 1
ATOM 1427 N N . PRO A 1 187 ? 20.402 -2.321 -29.887 1.00 71.75 187 PRO A N 1
ATOM 1428 C CA . PRO A 1 187 ? 20.630 -3.766 -29.773 1.00 71.75 187 PRO A CA 1
ATOM 1429 C C . PRO A 1 187 ? 21.742 -4.150 -28.783 1.00 71.75 187 PRO A C 1
ATOM 1431 O O . PRO A 1 187 ? 21.693 -5.237 -28.215 1.00 71.75 187 PRO A O 1
ATOM 1434 N N . ASP A 1 188 ? 22.701 -3.253 -28.527 1.00 77.31 188 ASP A N 1
ATOM 1435 C CA . ASP A 1 188 ? 23.791 -3.461 -27.557 1.00 77.31 188 ASP A CA 1
ATOM 1436 C C . ASP A 1 188 ? 23.372 -3.148 -26.106 1.00 77.31 188 ASP A C 1
ATOM 1438 O O . ASP A 1 188 ? 24.178 -3.221 -25.178 1.00 77.31 188 ASP A O 1
ATOM 1442 N N . ASN A 1 189 ? 22.114 -2.750 -25.887 1.00 78.00 189 ASN A N 1
ATOM 1443 C CA . ASN A 1 189 ? 21.590 -2.462 -24.560 1.00 78.00 189 ASN A CA 1
ATOM 1444 C C . ASN A 1 189 ? 21.076 -3.755 -23.909 1.00 78.00 189 ASN A C 1
ATOM 1446 O O . ASN A 1 189 ? 19.893 -4.092 -24.006 1.00 78.00 189 ASN A O 1
ATOM 1450 N N . ASP A 1 190 ? 21.976 -4.465 -23.224 1.00 74.25 190 ASP A N 1
ATOM 1451 C CA . ASP A 1 190 ? 21.676 -5.718 -22.514 1.00 74.25 190 ASP A CA 1
ATOM 1452 C C . ASP A 1 190 ? 20.477 -5.588 -21.559 1.00 74.25 190 ASP A C 1
ATOM 1454 O O . ASP A 1 190 ? 19.649 -6.494 -21.461 1.00 74.25 190 ASP A O 1
ATOM 1458 N N . LEU A 1 191 ? 20.320 -4.420 -20.926 1.00 73.44 191 LEU A N 1
ATOM 1459 C CA . LEU A 1 191 ? 19.210 -4.138 -20.020 1.00 73.44 191 LEU A CA 1
ATOM 1460 C C . LEU A 1 191 ? 17.860 -4.115 -20.757 1.00 73.44 191 LEU A C 1
ATOM 1462 O O . LEU A 1 191 ? 16.870 -4.635 -20.247 1.00 73.44 191 LEU A O 1
ATOM 1466 N N . ALA A 1 192 ? 17.795 -3.546 -21.965 1.00 73.38 192 ALA A N 1
ATOM 1467 C CA . ALA A 1 192 ? 16.564 -3.528 -22.761 1.00 73.38 192 ALA A CA 1
ATOM 1468 C C . ALA A 1 192 ? 16.135 -4.943 -23.185 1.00 73.38 192 ALA A C 1
ATOM 1470 O O . ALA A 1 192 ? 14.940 -5.248 -23.201 1.00 73.38 192 ALA A O 1
ATOM 1471 N N . ARG A 1 193 ? 17.106 -5.817 -23.482 1.00 72.12 193 ARG A N 1
ATOM 1472 C CA . ARG A 1 193 ? 16.855 -7.228 -23.813 1.00 72.12 193 ARG A CA 1
ATOM 1473 C C . ARG A 1 193 ? 16.338 -8.009 -22.610 1.00 72.12 193 ARG A C 1
ATOM 1475 O O . ARG A 1 193 ? 15.411 -8.801 -22.753 1.00 72.12 193 ARG A O 1
ATOM 1482 N N . GLU A 1 194 ? 16.893 -7.763 -21.426 1.00 78.25 194 GLU A N 1
ATOM 1483 C CA . GLU A 1 194 ? 16.409 -8.361 -20.178 1.00 78.25 194 GLU A CA 1
ATOM 1484 C C . GLU A 1 194 ? 14.954 -7.956 -19.890 1.00 78.25 194 GLU A C 1
ATOM 1486 O O . GLU A 1 194 ? 14.108 -8.826 -19.692 1.00 78.25 194 GLU A O 1
ATOM 1491 N N . TYR A 1 195 ? 14.616 -6.665 -20.009 1.00 77.50 195 TYR A N 1
ATOM 1492 C CA . TYR A 1 195 ? 13.233 -6.191 -19.854 1.00 77.50 195 TYR A CA 1
ATOM 1493 C C . TYR A 1 195 ? 12.251 -6.828 -20.845 1.00 77.50 195 TYR A C 1
ATOM 1495 O O . TYR A 1 195 ? 11.113 -7.123 -20.477 1.00 77.50 195 TYR A O 1
ATOM 1503 N N . LEU A 1 196 ? 12.669 -7.037 -22.096 1.00 78.94 196 LEU A N 1
ATOM 1504 C CA . LEU A 1 196 ? 11.835 -7.694 -23.102 1.00 78.94 196 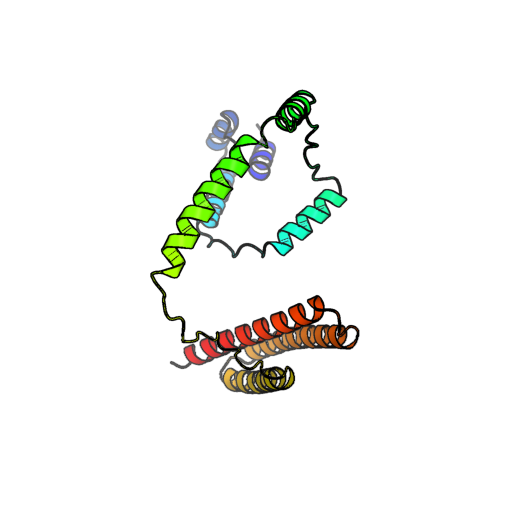LEU A CA 1
ATOM 1505 C C . LEU A 1 196 ? 11.584 -9.170 -22.745 1.00 78.94 196 LEU A C 1
ATOM 1507 O O . LEU A 1 196 ? 10.451 -9.643 -22.838 1.00 78.94 196 LEU A O 1
ATOM 1511 N N . ASN A 1 197 ? 12.616 -9.883 -22.288 1.00 80.56 197 ASN A N 1
ATOM 1512 C CA . ASN A 1 197 ? 12.494 -11.278 -21.860 1.00 80.56 197 ASN A CA 1
ATOM 1513 C C . ASN A 1 197 ? 11.582 -11.428 -20.635 1.00 80.56 197 ASN A C 1
ATOM 1515 O O . ASN A 1 197 ? 10.713 -12.305 -20.622 1.00 80.56 197 ASN A O 1
ATOM 1519 N N . ASP A 1 198 ? 11.722 -10.548 -19.644 1.00 78.69 198 ASP A N 1
ATOM 1520 C CA . ASP A 1 198 ? 10.852 -10.520 -18.465 1.00 78.69 198 ASP A CA 1
ATOM 1521 C C . ASP A 1 198 ? 9.389 -10.262 -18.850 1.00 78.69 198 ASP A C 1
ATOM 1523 O O . ASP A 1 198 ? 8.480 -10.924 -18.340 1.00 78.69 198 ASP A O 1
ATOM 1527 N N . ALA A 1 199 ? 9.145 -9.341 -19.789 1.00 78.75 199 ALA A N 1
ATOM 1528 C CA . ALA A 1 199 ? 7.802 -9.065 -20.294 1.00 78.75 199 ALA A CA 1
ATOM 1529 C C . ALA A 1 199 ? 7.179 -10.302 -20.972 1.00 78.75 199 ALA A C 1
ATOM 1531 O O . ALA A 1 199 ? 6.003 -10.606 -20.744 1.00 78.75 199 ALA A O 1
ATOM 1532 N N . TYR A 1 200 ? 7.964 -11.071 -21.737 1.00 79.31 200 TYR A N 1
ATOM 1533 C CA . TYR A 1 200 ? 7.500 -12.337 -22.315 1.00 79.31 200 TYR A CA 1
ATOM 1534 C C . TYR A 1 200 ? 7.191 -13.399 -21.266 1.00 79.31 200 TYR A C 1
ATOM 1536 O O . TYR A 1 200 ? 6.168 -14.082 -21.369 1.00 79.31 200 TYR A O 1
ATOM 1544 N N . GLN A 1 201 ? 8.033 -13.531 -20.243 1.00 79.12 201 GLN A N 1
ATOM 1545 C CA . GLN A 1 201 ? 7.785 -14.476 -19.157 1.00 79.12 201 GLN A CA 1
ATOM 1546 C C . GLN A 1 201 ? 6.506 -14.133 -18.390 1.00 79.12 201 GLN A C 1
ATOM 1548 O O . GLN A 1 201 ? 5.699 -15.025 -18.121 1.00 79.12 201 GLN A O 1
ATOM 1553 N N . GLN A 1 202 ? 6.277 -12.853 -18.091 1.00 78.06 202 GLN A N 1
ATOM 1554 C CA . GLN A 1 202 ? 5.046 -12.399 -17.439 1.00 78.06 202 GLN A CA 1
ATOM 1555 C C . GLN A 1 202 ? 3.810 -12.695 -18.295 1.00 78.06 202 GLN A C 1
ATOM 1557 O O . GLN A 1 202 ? 2.816 -13.210 -17.781 1.00 78.06 202 GLN A O 1
ATOM 1562 N N . LYS A 1 203 ? 3.879 -12.460 -19.612 1.00 77.62 203 LYS A N 1
ATOM 1563 C CA . LYS A 1 203 ? 2.796 -12.818 -20.541 1.00 77.62 203 LYS A CA 1
ATOM 1564 C C . LYS A 1 203 ? 2.496 -14.322 -20.520 1.00 77.62 203 LYS A C 1
ATOM 1566 O O . LYS A 1 203 ? 1.329 -14.709 -20.457 1.00 77.62 203 LYS A O 1
ATOM 1571 N N . ALA A 1 204 ? 3.522 -15.171 -20.515 1.00 78.44 204 ALA A N 1
ATOM 1572 C CA . ALA A 1 204 ? 3.349 -16.622 -20.432 1.00 78.44 204 ALA A CA 1
ATOM 1573 C C . ALA A 1 204 ? 2.707 -17.066 -19.103 1.00 78.44 204 ALA A C 1
ATOM 1575 O O . ALA A 1 204 ? 1.842 -17.943 -19.100 1.00 78.44 204 ALA A O 1
ATOM 1576 N N . GLN A 1 205 ? 3.073 -16.436 -17.982 1.00 76.50 205 GLN A N 1
ATOM 1577 C CA . GLN A 1 205 ? 2.464 -16.710 -16.673 1.00 76.50 205 GLN A CA 1
ATOM 1578 C C . GLN A 1 205 ? 0.984 -16.307 -16.633 1.00 76.50 205 GLN A C 1
ATOM 1580 O O . GLN A 1 205 ? 0.153 -17.078 -16.152 1.00 76.50 205 GLN A O 1
ATOM 1585 N N . LEU A 1 206 ? 0.632 -15.141 -17.185 1.00 75.56 206 LEU A N 1
ATOM 1586 C CA . LEU A 1 206 ? -0.762 -14.692 -17.282 1.00 75.56 206 LEU A CA 1
ATOM 1587 C C . LEU A 1 206 ? -1.613 -15.653 -18.120 1.00 75.56 206 LEU A C 1
ATOM 1589 O O . LEU A 1 206 ? -2.737 -15.976 -17.733 1.00 75.56 206 LEU A O 1
ATOM 1593 N N . LEU A 1 207 ? -1.064 -16.147 -19.233 1.00 74.31 207 LEU A N 1
ATOM 1594 C CA . LEU A 1 207 ? -1.713 -17.163 -20.062 1.00 74.31 207 LEU A CA 1
ATOM 1595 C C . LEU A 1 207 ? -1.912 -18.476 -19.295 1.00 74.31 207 LEU A C 1
ATOM 1597 O O . LEU A 1 207 ? -3.011 -19.024 -19.313 1.00 74.31 207 LEU A O 1
ATOM 1601 N N . ALA A 1 208 ? -0.902 -18.940 -18.557 1.00 73.31 208 ALA A N 1
ATOM 1602 C CA . ALA A 1 208 ? -1.007 -20.156 -17.752 1.00 73.31 208 ALA A CA 1
ATOM 1603 C C . ALA A 1 208 ? -2.103 -20.050 -16.673 1.00 73.31 208 ALA A C 1
ATOM 1605 O O . ALA A 1 208 ? -2.920 -20.961 -16.535 1.00 73.31 208 ALA A O 1
ATOM 1606 N N . VAL A 1 209 ? -2.180 -18.920 -15.959 1.00 74.38 209 VAL A N 1
ATOM 1607 C CA . VAL A 1 209 ? -3.223 -18.670 -14.945 1.00 74.38 209 VAL A CA 1
ATOM 1608 C C . VAL A 1 209 ? -4.617 -18.590 -15.577 1.00 74.38 209 VAL A C 1
ATOM 1610 O O . VAL A 1 209 ? -5.589 -19.098 -15.011 1.00 74.38 209 VAL A O 1
ATOM 1613 N N . ALA A 1 210 ? -4.738 -17.959 -16.747 1.00 67.38 210 ALA A N 1
ATOM 1614 C CA . ALA A 1 210 ? -6.006 -17.870 -17.466 1.00 67.38 210 ALA A CA 1
ATOM 1615 C C . ALA A 1 210 ? -6.492 -19.249 -17.946 1.00 67.38 210 ALA A C 1
ATOM 1617 O O . ALA A 1 210 ? -7.677 -19.560 -17.804 1.00 67.38 210 ALA A O 1
ATOM 1618 N N . MET A 1 211 ? -5.584 -20.093 -18.447 1.00 66.75 211 MET A N 1
ATOM 1619 C CA . MET A 1 211 ? -5.890 -21.468 -18.851 1.00 66.75 211 MET A CA 1
ATOM 1620 C C . MET A 1 211 ? -6.326 -22.329 -17.660 1.00 66.75 211 MET A C 1
ATOM 1622 O O . MET A 1 211 ? -7.335 -23.026 -17.757 1.00 66.75 211 MET A O 1
ATOM 1626 N N . ASP A 1 212 ? -5.633 -22.243 -16.521 1.00 65.31 212 ASP A N 1
ATOM 1627 C CA . ASP A 1 212 ? -5.967 -23.016 -15.317 1.00 65.31 212 ASP A CA 1
ATOM 1628 C C . ASP A 1 212 ? -7.389 -22.687 -14.819 1.00 65.31 212 ASP A C 1
ATOM 1630 O O . ASP A 1 212 ? -8.221 -23.574 -14.610 1.00 65.31 212 ASP A O 1
ATOM 1634 N N . ARG A 1 213 ? -7.748 -21.396 -14.785 1.00 62.19 213 ARG A N 1
ATOM 1635 C CA . ARG A 1 213 ? -9.113 -20.950 -14.444 1.00 62.19 213 ARG A CA 1
ATOM 1636 C C . ARG A 1 213 ? -10.167 -21.374 -15.468 1.00 62.19 213 ARG A C 1
ATOM 1638 O O . ARG A 1 213 ? -11.278 -21.717 -15.068 1.00 62.19 213 ARG A O 1
ATOM 1645 N N . GLY A 1 214 ? -9.831 -21.383 -16.759 1.00 55.66 214 GLY A N 1
ATOM 1646 C CA . GLY A 1 214 ? -10.714 -21.889 -17.815 1.00 55.66 214 GLY A CA 1
ATOM 1647 C C . GLY A 1 214 ? -11.021 -23.383 -17.666 1.00 55.66 214 GLY A C 1
ATOM 1648 O O . GLY A 1 214 ? -12.155 -23.802 -17.887 1.00 55.66 214 GLY A O 1
ATOM 1649 N N . THR A 1 215 ? -10.053 -24.186 -17.210 1.00 52.47 215 THR A N 1
ATOM 1650 C CA . THR A 1 215 ? -10.255 -25.632 -16.991 1.00 52.47 215 THR A CA 1
ATOM 1651 C C . THR A 1 215 ? -11.049 -25.966 -15.723 1.00 52.47 215 THR A C 1
ATOM 1653 O O . THR A 1 215 ? -11.710 -27.005 -15.668 1.00 52.47 215 THR A O 1
ATOM 1656 N N . LEU A 1 216 ? -11.038 -25.084 -14.718 1.00 45.59 216 LEU A N 1
ATOM 1657 C CA . LEU A 1 216 ? -11.728 -25.283 -13.437 1.00 45.59 216 LEU A CA 1
ATOM 1658 C C . LEU A 1 216 ? -13.211 -24.864 -13.450 1.00 45.59 216 LEU A C 1
ATOM 1660 O O . LEU A 1 216 ? -13.950 -25.253 -12.550 1.00 45.59 216 LEU A O 1
ATOM 1664 N N . GLY A 1 217 ? -13.668 -24.122 -14.465 1.00 45.25 217 GLY A N 1
ATOM 1665 C CA . GLY A 1 217 ? -15.073 -23.707 -14.622 1.00 45.25 217 GLY A CA 1
ATOM 1666 C C . GLY A 1 217 ? -15.989 -24.719 -15.330 1.00 45.25 217 GLY A C 1
ATOM 1667 O O . GLY A 1 217 ? -17.163 -24.428 -15.539 1.00 45.25 217 GLY A O 1
ATOM 1668 N N . GLY A 1 218 ? -15.466 -25.883 -15.728 1.00 43.56 218 GLY A N 1
ATOM 1669 C CA . GLY A 1 218 ? -16.158 -26.875 -16.561 1.00 43.56 218 GLY A CA 1
ATOM 1670 C C . GLY A 1 218 ? -16.685 -28.118 -15.833 1.00 43.56 218 GLY A C 1
ATOM 1671 O O . GLY A 1 218 ?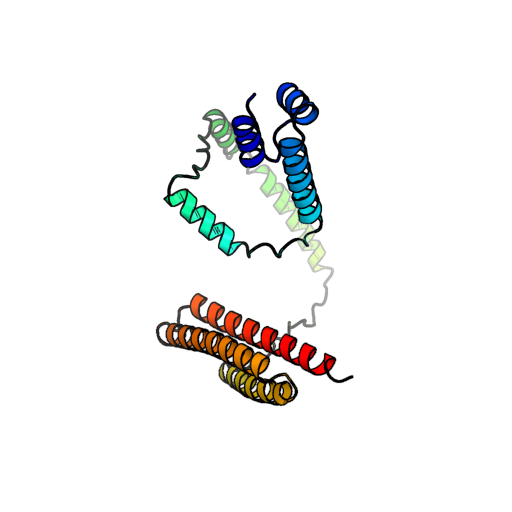 -16.672 -29.197 -16.431 1.00 43.56 218 GLY A O 1
ATOM 1672 N N . ARG A 1 219 ? -17.105 -28.026 -14.564 1.00 35.53 219 ARG A N 1
ATOM 1673 C CA . ARG A 1 219 ? -17.746 -29.152 -13.861 1.00 35.53 219 ARG A CA 1
ATOM 1674 C C . ARG A 1 219 ? -18.950 -28.731 -13.032 1.00 35.53 219 ARG A C 1
ATOM 1676 O O . ARG A 1 219 ? -18.846 -27.700 -12.338 1.00 35.53 219 ARG A O 1
#

Sequence (219 aa):
MSCHELKNILSQEPDGAMTMEVRKHLEGCADCRALASDLAAIRLASLDLPAEEEPHGRVWARIRLQLEAEGLIREPQFEPSPQRVALRSLFQRPAFAGTVLGLLLLAAGFAGVRSLRTGPDITAQAQLPTQPQPSEEAVQEASLNASETSIESLQQVDPQVQAVFKRDFALVDNVISMCEKSVREQPDNDLAREYLNDAYQQKAQLLAVAMDRGTLGGR

Mean predicted aligned error: 21.77 Å